Protein AF-A0A937T1T4-F1 (afdb_monomer)

Secondary structure (DSSP, 8-state):
--------SSSSSHHHHHHHHHHHHHHHSS-------PPP--HHHHHHH-SEEEEEEEEEE---EEETTEEEEEEEEEEEEEEE---SSSS-EEEEEE---TT----S-SPPPPPTT-EEEEEEEE-SSSS-EE--SGGGEEEGGGHHHHHHHHHHHHT--BPPPBTTEEEEEEEEEEE-TT---EETTEE---SEEEEEEEEEEE-SSS-EEEE--TTS--EEEEEE-TTS-EE--------SSPPPP-GGGEEEE-TT-EEEEEEEEEEEEE-S-EEEEEEEEEEE----GGGT-S-B--EEEEPPPEEEEEP-

Nearest PDB structures (foldseek):
  1jb3-assembly1_A  TM=6.966E-01  e=1.310E-03  Gallus gallus
  2x3a-assembly1_A-2  TM=5.464E-01  e=2.269E-03  Aeromonas salmonicida subsp. achromogenes
  2x3b-assembly1_B  TM=4.979E-01  e=5.461E-03  Aeromonas salmonicida subsp. achromogenes
  1uap-assembly1_A  TM=5.698E-01  e=1.002E-01  Homo sapiens

Sequence (316 aa):
MRQHRTERFAVNITTSLGCALLALLVVTMSSRTVQASWAYVPQEIRMAEADLIVAGTIEKLGEDVEKNGTVYETGIIKPNVFLRGKAKVNGDIRLAWPKRTPGGLRMSTDLPAPKVGESSIWVMQADEKLPVYWATYPTDRQPIDKLDEMKKKMETLKKTQWSEPKDGLYMGVFIEQRDMRKSQTMVNGKPVKALAQMSAYTMFWNSTDKSVQLVSYPYDDQFVIELTDPDGKPIEVQTTVTAPQKPPIKKHNFVEVAPGRVKMIGYGFQLGMATKPGDYTLTLRYKNERDGKNLGFENVWQGETNTPAIKVTVAE

Radius of gyration: 26.68 Å; Cα contacts (8 Å, |Δi|>4): 611; chains: 1; bounding box: 53×106×60 Å

Foldseek 3Di:
DDDDDDDPDDPPPVVVVVVVVVVVCCVVPPPPPPPPDDLDDDLLQLLQQFQWKFWFFQADKDDWDDDPNFIWTKTFTDGPDTLDHDQPDPDTAIATAGDDDVPDDRPFAPDDDDDGGDTWIARWHQDPPDSYTYDGYPSRTGHSVCVVVVNVSSVVSVVFFWFDDDVQKIKTKDKDWDACPPPQDDDPNHGDQFRTWIWIWMKIFGQDQAKAKEFQQQAVPQKDKWKAAQVRHTDDWDSHDDDPDRDDDAPVRIDIAGHRGMHIGDSITGRDGHNDFAKMKMKMKGADDDCCVVHPDDRHDGDMIMTPTDIDGRHD

pLDDT: mean 85.8, std 16.38, range [35.41, 98.06]

Solvent-accessible surface area (backbone atoms only — not comparable to full-atom values): 18502 Å² total; per-residue (Å²): 136,86,89,87,88,88,90,84,82,82,77,72,65,68,62,54,55,53,53,52,52,50,51,49,48,52,68,71,62,50,67,77,76,80,70,82,77,73,80,80,70,62,57,64,57,52,57,56,48,33,51,34,27,36,35,28,26,23,69,38,75,53,74,66,48,76,55,95,94,41,58,21,39,23,31,28,41,48,75,78,42,75,80,37,65,66,76,95,50,106,62,77,48,30,41,44,46,68,47,90,52,89,96,54,80,88,86,64,48,87,55,77,84,82,52,74,73,41,60,29,28,41,36,20,37,64,48,95,85,53,92,37,28,40,56,63,50,61,72,23,53,39,62,52,89,45,50,67,60,52,50,52,49,52,56,54,59,73,63,55,61,56,20,76,69,56,96,39,38,27,36,31,63,48,75,49,77,44,80,26,73,86,50,85,53,63,58,97,90,38,73,57,80,28,48,26,42,36,35,41,34,44,34,36,36,24,69,40,93,53,62,34,27,40,79,59,51,60,76,67,59,33,48,48,57,51,35,25,43,64,86,67,47,78,48,85,47,80,66,59,60,90,60,101,68,81,75,83,89,55,73,88,30,49,45,77,27,46,51,72,29,41,36,75,57,80,81,53,40,63,61,50,68,39,67,65,56,42,49,27,41,36,34,44,36,43,44,38,87,59,57,49,58,97,76,73,48,70,56,37,57,64,51,73,51,48,34,56,82,42,76,45,76,39,72,125

Mean predicted aligned error: 9.44 Å

Structure (mmCIF, N/CA/C/O backbone):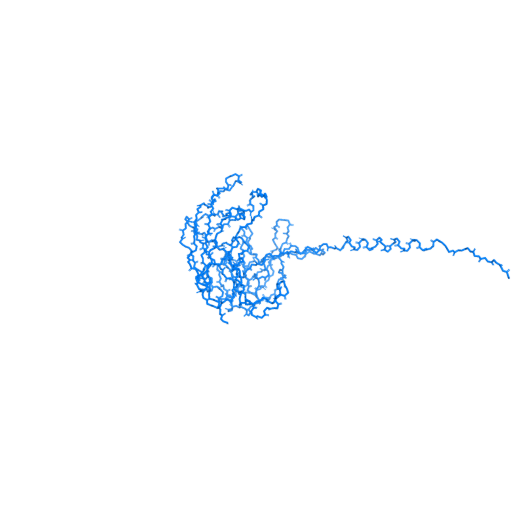
data_AF-A0A937T1T4-F1
#
_entry.id   AF-A0A937T1T4-F1
#
loop_
_atom_site.group_PDB
_atom_site.id
_atom_site.type_symbol
_atom_site.label_atom_id
_atom_site.label_alt_id
_atom_site.label_comp_id
_atom_site.label_asym_id
_atom_site.label_entity_id
_atom_site.label_seq_id
_atom_site.pdbx_PDB_ins_code
_atom_site.Cartn_x
_atom_site.Cartn_y
_atom_site.Cartn_z
_atom_site.occupancy
_atom_site.B_iso_or_equiv
_atom_site.auth_seq_id
_atom_site.auth_comp_id
_atom_site.auth_asym_id
_atom_site.auth_atom_id
_atom_site.pdbx_PDB_model_num
ATOM 1 N N . MET A 1 1 ? -1.227 87.429 -28.017 1.00 37.66 1 MET A N 1
ATOM 2 C CA . MET A 1 1 ? -2.499 87.395 -27.266 1.00 37.66 1 MET A CA 1
ATOM 3 C C . MET A 1 1 ? -3.470 86.540 -28.081 1.00 37.66 1 MET A C 1
ATOM 5 O O . MET A 1 1 ? -3.746 86.923 -29.203 1.00 37.66 1 MET A O 1
ATOM 9 N N . ARG A 1 2 ? -3.926 85.404 -27.521 1.00 44.31 2 ARG A N 1
ATOM 10 C CA . ARG A 1 2 ? -4.932 84.434 -28.035 1.00 44.31 2 ARG A CA 1
ATOM 11 C C . ARG A 1 2 ? -4.610 83.560 -29.272 1.00 44.31 2 ARG A C 1
ATOM 13 O O . ARG A 1 2 ? -4.022 84.022 -30.233 1.00 44.31 2 ARG A O 1
ATOM 20 N N . GLN A 1 3 ? -5.148 82.327 -29.180 1.00 37.28 3 GLN A N 1
ATOM 21 C CA . GLN A 1 3 ? -5.224 81.190 -30.131 1.00 37.28 3 GLN A CA 1
ATOM 22 C C . GLN A 1 3 ? -3.912 80.389 -30.310 1.00 37.28 3 GLN A C 1
ATOM 24 O O . GLN A 1 3 ? -2.859 80.980 -30.460 1.00 37.28 3 GLN A O 1
ATOM 29 N N . HIS A 1 4 ? -3.851 79.051 -30.222 1.00 35.41 4 HIS A N 1
ATOM 30 C CA . HIS A 1 4 ? -4.858 78.003 -30.425 1.00 35.41 4 HIS A CA 1
ATOM 31 C C . HIS A 1 4 ? -4.740 76.837 -29.420 1.00 35.41 4 HIS A C 1
ATOM 33 O O . HIS A 1 4 ? -3.655 76.409 -29.037 1.00 35.41 4 HIS A O 1
ATOM 39 N N . ARG A 1 5 ? -5.906 76.300 -29.046 1.00 49.75 5 ARG A N 1
ATOM 40 C CA . ARG A 1 5 ? -6.139 75.040 -28.333 1.00 49.75 5 ARG A CA 1
ATOM 41 C C . ARG A 1 5 ? -6.896 74.153 -29.324 1.00 49.75 5 ARG A C 1
ATOM 43 O O . ARG A 1 5 ? -8.003 74.548 -29.658 1.00 49.75 5 ARG A O 1
ATOM 50 N N . THR A 1 6 ? -6.333 73.028 -29.764 1.00 48.88 6 THR A N 1
ATOM 51 C CA . THR A 1 6 ? -7.049 71.823 -30.252 1.00 48.88 6 THR A CA 1
ATOM 52 C C . THR A 1 6 ? -6.021 70.827 -30.771 1.00 48.88 6 THR A C 1
ATOM 54 O O . THR A 1 6 ? -5.586 70.969 -31.898 1.00 48.88 6 THR A O 1
ATOM 57 N N . GLU A 1 7 ? -5.625 69.861 -29.938 1.00 41.19 7 GLU A N 1
ATOM 58 C CA . GLU A 1 7 ? -5.038 68.567 -30.342 1.00 41.19 7 GLU A CA 1
ATOM 59 C C . GLU A 1 7 ? -4.776 67.738 -29.071 1.00 41.19 7 GLU A C 1
ATOM 61 O O . GLU A 1 7 ? -3.658 67.497 -28.632 1.00 41.19 7 GLU A O 1
ATOM 66 N N . ARG A 1 8 ? -5.848 67.378 -28.364 1.00 44.69 8 ARG A N 1
ATOM 67 C CA . ARG A 1 8 ? -5.778 66.445 -27.232 1.00 44.69 8 ARG A CA 1
ATOM 68 C C . ARG A 1 8 ? -7.079 65.676 -27.157 1.00 44.69 8 ARG A C 1
ATOM 70 O O . ARG A 1 8 ? -7.878 66.015 -26.309 1.00 44.69 8 ARG A O 1
ATOM 77 N N . PHE A 1 9 ? -7.329 64.702 -28.029 1.00 43.69 9 PHE A N 1
ATOM 78 C CA . PHE A 1 9 ? -8.375 63.704 -27.732 1.00 43.69 9 PHE A CA 1
ATOM 79 C C . PHE A 1 9 ? -8.241 62.350 -28.447 1.00 43.69 9 PHE A C 1
ATOM 81 O O . PHE A 1 9 ? -8.961 61.431 -28.081 1.00 43.69 9 PHE A O 1
ATOM 88 N N . ALA A 1 10 ? -7.303 62.157 -29.382 1.00 42.66 10 ALA A N 1
ATOM 89 C CA . ALA A 1 10 ? -7.239 60.900 -30.144 1.00 42.66 10 ALA A CA 1
ATOM 90 C C . ALA A 1 10 ? -6.193 59.868 -29.666 1.00 42.66 10 ALA A C 1
ATOM 92 O O . ALA A 1 10 ? -6.243 58.725 -30.103 1.00 42.66 10 ALA A O 1
ATOM 93 N N . VAL A 1 11 ? -5.259 60.216 -28.770 1.00 41.38 11 VAL A N 1
ATOM 94 C CA . VAL A 1 11 ? -4.075 59.358 -28.510 1.00 41.38 11 VAL A CA 1
ATOM 95 C C . VAL A 1 11 ? -4.195 58.469 -27.258 1.00 41.38 11 VAL A C 1
ATOM 97 O O . VAL A 1 11 ? -3.421 57.535 -27.099 1.00 41.38 11 VAL A O 1
ATOM 100 N N . ASN A 1 12 ? -5.192 58.675 -26.390 1.00 40.22 12 ASN A N 1
ATOM 101 C CA . ASN A 1 12 ? -5.247 57.977 -25.090 1.00 40.22 12 ASN A CA 1
ATOM 102 C C . ASN A 1 12 ? -6.221 56.789 -24.997 1.00 40.22 12 ASN A C 1
ATOM 104 O O . ASN A 1 12 ? -6.284 56.156 -23.945 1.00 40.22 12 ASN A O 1
ATOM 108 N N . ILE A 1 13 ? -6.978 56.463 -26.051 1.00 43.03 13 ILE A N 1
ATOM 109 C CA . ILE A 1 13 ? -7.954 55.352 -26.005 1.00 43.03 13 ILE A CA 1
ATOM 110 C C . ILE A 1 13 ? -7.350 54.038 -26.533 1.00 43.03 13 ILE A C 1
ATOM 112 O O . ILE A 1 13 ? -7.717 52.957 -26.080 1.00 43.03 13 ILE A O 1
ATOM 116 N N . THR A 1 14 ? -6.360 54.098 -27.426 1.00 44.41 14 THR A N 1
ATOM 117 C CA . THR A 1 14 ? -5.721 52.905 -28.008 1.00 44.41 14 THR A CA 1
ATOM 118 C C . THR A 1 14 ? -4.737 52.210 -27.065 1.00 44.41 14 THR A C 1
ATOM 120 O O . THR A 1 14 ? -4.574 50.994 -27.147 1.00 44.41 14 THR A O 1
ATOM 123 N N . THR A 1 15 ? -4.128 52.925 -26.117 1.00 48.47 15 THR A N 1
ATOM 124 C CA . THR A 1 15 ? -3.152 52.352 -25.172 1.00 48.47 15 THR A CA 1
ATOM 125 C C . THR A 1 15 ? -3.799 51.604 -24.002 1.00 48.47 15 THR A C 1
ATOM 127 O O . THR A 1 15 ? -3.217 50.637 -23.514 1.00 48.47 15 THR A O 1
ATOM 130 N N . SER A 1 16 ? -5.004 51.986 -23.556 1.00 50.16 16 SER A N 1
ATOM 131 C CA . SER A 1 16 ? -5.652 51.313 -22.414 1.00 50.16 16 SER A CA 1
ATOM 132 C C . SER A 1 16 ? -6.362 50.013 -22.812 1.00 50.16 16 SER A C 1
ATOM 134 O O . SER A 1 16 ? -6.305 49.039 -22.060 1.00 50.16 16 SER A O 1
ATOM 136 N N . LEU A 1 17 ? -6.944 49.951 -24.019 1.00 49.69 17 LEU A N 1
ATOM 137 C CA . LEU A 1 17 ? -7.565 48.727 -24.539 1.00 49.69 17 LEU A CA 1
ATOM 138 C C . LEU A 1 17 ? -6.526 47.628 -24.809 1.00 49.69 17 LEU A C 1
ATOM 140 O O . LEU A 1 17 ? -6.778 46.464 -24.508 1.00 49.69 17 LEU A O 1
ATOM 144 N N . GLY A 1 18 ? -5.346 47.997 -25.323 1.00 51.59 18 GLY A N 1
ATOM 145 C CA . GLY A 1 18 ? -4.253 47.055 -25.578 1.00 51.59 18 GLY A CA 1
ATOM 146 C C . GLY A 1 18 ? -3.738 46.386 -24.301 1.00 51.59 18 GLY A C 1
ATOM 147 O O . GLY A 1 18 ? -3.586 45.166 -24.265 1.00 51.59 18 GLY A O 1
ATOM 148 N N . CYS A 1 19 ? -3.552 47.156 -23.223 1.00 54.81 19 CYS A N 1
ATOM 149 C CA . CYS A 1 19 ? -3.123 46.617 -21.929 1.00 54.81 19 CYS A CA 1
ATOM 150 C C . CYS A 1 19 ? -4.194 45.738 -21.264 1.00 54.81 19 CYS A C 1
ATOM 152 O O . CYS A 1 19 ? -3.855 44.715 -20.670 1.00 54.81 19 CYS A O 1
ATOM 154 N N . ALA A 1 20 ? -5.479 46.089 -21.388 1.00 58.56 20 ALA A N 1
ATOM 155 C CA . ALA A 1 20 ? -6.574 45.279 -20.853 1.00 58.56 20 ALA A CA 1
ATOM 156 C C . ALA A 1 20 ? -6.714 43.935 -21.589 1.00 58.56 20 ALA A C 1
ATOM 158 O O . ALA A 1 20 ? -6.922 42.905 -20.948 1.00 58.56 20 ALA A O 1
ATOM 159 N N . LEU A 1 21 ? -6.535 43.920 -22.916 1.00 59.44 21 LEU A N 1
ATOM 160 C CA . LEU A 1 21 ? -6.577 42.690 -23.709 1.00 59.44 21 LEU A CA 1
ATOM 161 C C . LEU A 1 21 ? -5.374 41.778 -23.417 1.00 59.44 21 LEU A C 1
ATOM 163 O O . LEU A 1 21 ? -5.541 40.564 -23.310 1.00 59.44 21 LEU A O 1
ATOM 167 N N . LEU A 1 22 ? -4.178 42.354 -23.230 1.00 59.22 22 LEU A N 1
ATOM 168 C CA . LEU A 1 22 ? -2.981 41.600 -22.842 1.00 59.22 22 LEU A CA 1
ATOM 169 C C . LEU A 1 22 ? -3.122 40.998 -21.438 1.00 59.22 22 LEU A C 1
ATOM 171 O O . LEU A 1 22 ? -2.777 39.838 -21.237 1.00 59.22 22 LEU A O 1
ATOM 175 N N . ALA A 1 23 ? -3.667 41.748 -20.476 1.00 59.88 23 ALA A N 1
ATOM 176 C CA . ALA A 1 23 ? -3.918 41.245 -19.127 1.00 59.88 23 ALA A CA 1
ATOM 177 C C . ALA A 1 23 ? -4.970 40.122 -19.121 1.00 59.88 23 ALA A C 1
ATOM 179 O O . ALA A 1 23 ? -4.789 39.116 -18.438 1.00 59.88 23 ALA A O 1
ATOM 180 N N . LEU A 1 24 ? -6.029 40.242 -19.930 1.00 57.72 24 LEU A N 1
ATOM 181 C CA . LEU A 1 24 ? -7.043 39.197 -20.083 1.00 57.72 24 LEU A CA 1
ATOM 182 C C . LEU A 1 24 ? -6.463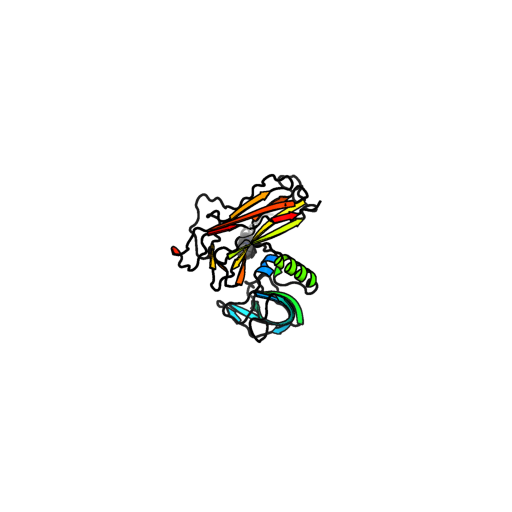 37.932 -20.743 1.00 57.72 24 LEU A C 1
ATOM 184 O O . LEU A 1 24 ? -6.782 36.820 -20.328 1.00 57.72 24 LEU A O 1
ATOM 188 N N . LEU A 1 25 ? -5.564 38.082 -21.722 1.00 56.62 25 LEU A N 1
ATOM 189 C CA . LEU A 1 25 ? -4.826 36.967 -22.325 1.00 56.62 25 LEU A CA 1
ATOM 190 C C . LEU A 1 25 ? -3.861 36.311 -21.331 1.00 56.62 25 LEU A C 1
ATOM 192 O O . LEU A 1 25 ? -3.815 35.093 -21.265 1.00 56.62 25 LEU A O 1
ATOM 196 N N . VAL A 1 26 ? -3.161 37.075 -20.488 1.00 58.44 26 VAL A N 1
ATOM 197 C CA . VAL A 1 26 ? -2.274 36.523 -19.445 1.00 58.44 26 VAL A CA 1
ATOM 198 C C . VAL A 1 26 ? -3.061 35.803 -18.339 1.00 58.44 26 VAL A C 1
ATOM 200 O O . VAL A 1 26 ? -2.584 34.802 -17.816 1.00 58.44 26 VAL A O 1
ATOM 203 N N . VAL A 1 27 ? -4.279 36.251 -18.013 1.00 57.94 27 VAL A N 1
ATOM 204 C CA . VAL A 1 27 ? -5.164 35.604 -17.019 1.00 57.94 27 VAL A CA 1
ATOM 205 C C . VAL A 1 27 ? -5.931 34.403 -17.596 1.00 57.94 27 VAL A C 1
ATOM 207 O O . VAL A 1 27 ? -6.363 33.531 -16.846 1.00 57.94 27 VAL A O 1
ATOM 210 N N . THR A 1 28 ? -6.098 34.318 -18.918 1.00 52.94 28 THR A N 1
ATOM 211 C CA . THR A 1 28 ? -6.703 33.146 -19.586 1.00 52.94 28 THR A CA 1
ATOM 212 C C . THR A 1 28 ? -5.660 32.128 -20.054 1.00 52.94 28 THR A C 1
ATOM 214 O O . THR A 1 28 ? -5.975 30.943 -20.154 1.00 52.94 28 THR A O 1
ATOM 217 N N . MET A 1 29 ? -4.415 32.564 -20.283 1.00 48.59 29 MET A N 1
ATOM 218 C CA . MET A 1 29 ? -3.247 31.725 -20.583 1.00 48.59 29 MET A CA 1
ATOM 219 C C . MET A 1 29 ? -2.373 31.418 -19.371 1.00 48.59 29 MET A C 1
ATOM 221 O O . MET A 1 29 ? -1.387 30.692 -19.517 1.00 48.59 29 MET A O 1
ATOM 225 N N . SER A 1 30 ? -2.713 31.906 -18.175 1.00 45.12 30 SER A N 1
ATOM 226 C CA . SER A 1 30 ? -2.193 31.323 -16.945 1.00 45.12 30 SER A CA 1
ATOM 227 C C . SER A 1 30 ? -2.695 29.887 -16.911 1.00 45.12 30 SER A C 1
ATOM 229 O O . SER A 1 30 ? -3.833 29.590 -16.549 1.00 45.12 30 SER A O 1
ATOM 231 N N . SER A 1 31 ? -1.833 28.999 -17.408 1.00 44.44 31 SER A N 1
ATOM 232 C CA . SER A 1 31 ? -1.993 27.559 -17.399 1.00 44.44 31 SER A CA 1
ATOM 233 C C . SER A 1 31 ? -2.640 27.190 -16.080 1.00 44.44 31 SER A C 1
ATOM 235 O O . SER A 1 31 ? -2.042 27.441 -15.029 1.00 44.44 31 SER A O 1
ATOM 237 N N . ARG A 1 32 ? -3.864 26.644 -16.124 1.00 40.03 32 ARG A N 1
ATOM 238 C CA . ARG A 1 32 ? -4.420 25.954 -14.963 1.00 40.03 32 ARG A CA 1
ATOM 239 C C . ARG A 1 32 ? -3.312 25.018 -14.529 1.00 40.03 32 ARG A C 1
ATOM 241 O O . ARG A 1 32 ? -2.935 24.139 -15.303 1.00 40.03 32 ARG A O 1
ATOM 248 N N . THR A 1 33 ? -2.706 25.284 -13.379 1.00 39.06 33 THR A N 1
ATOM 249 C CA . THR A 1 33 ? -1.717 24.388 -12.812 1.00 39.06 33 THR A CA 1
ATOM 250 C C . THR A 1 33 ? -2.461 23.078 -12.648 1.00 39.06 33 THR A C 1
ATOM 252 O O . THR A 1 33 ? -3.343 22.950 -11.802 1.00 39.06 33 THR A O 1
ATOM 255 N N . VAL A 1 34 ? -2.199 22.130 -13.547 1.00 42.47 34 VAL A N 1
ATOM 256 C CA . VAL A 1 34 ? -2.678 20.763 -13.408 1.00 42.47 34 VAL A CA 1
ATOM 257 C C . VAL A 1 34 ? -1.857 20.210 -12.254 1.00 42.47 34 VAL A C 1
ATOM 259 O O . VAL A 1 34 ? -0.804 19.613 -12.445 1.00 42.47 34 VAL A O 1
ATOM 262 N N . GLN A 1 35 ? -2.273 20.536 -11.032 1.00 40.91 35 GLN A N 1
ATOM 263 C CA . GLN A 1 35 ? -1.757 19.899 -9.841 1.00 40.91 35 GLN A CA 1
ATOM 264 C C . GLN A 1 35 ? -2.290 18.476 -9.890 1.00 40.91 35 GLN A C 1
ATOM 266 O O . GLN A 1 35 ? -3.472 18.229 -9.655 1.00 40.91 35 GLN A O 1
ATOM 271 N N . ALA A 1 36 ? -1.416 17.541 -10.245 1.00 48.34 36 ALA A N 1
ATOM 272 C CA . ALA A 1 36 ? -1.642 16.148 -9.928 1.00 48.34 36 ALA A CA 1
ATOM 273 C C . ALA A 1 36 ? -1.677 16.055 -8.395 1.00 48.34 36 ALA A C 1
ATOM 275 O O . ALA A 1 36 ? -0.647 16.119 -7.730 1.00 48.34 36 ALA A O 1
ATOM 276 N N . SER A 1 37 ? -2.875 16.002 -7.811 1.00 48.31 37 SER A N 1
ATOM 277 C CA . SER A 1 37 ? -3.024 15.730 -6.387 1.00 48.31 37 SER A CA 1
ATOM 278 C C . SER A 1 37 ? -2.920 14.223 -6.199 1.00 48.31 37 SER A C 1
ATOM 280 O O . SER A 1 37 ? -3.879 13.490 -6.451 1.00 48.31 37 SER A O 1
ATOM 282 N N . TRP A 1 38 ? -1.753 13.741 -5.788 1.00 58.72 38 TRP A N 1
ATOM 283 C CA . TRP A 1 38 ? -1.648 12.366 -5.321 1.00 58.72 38 TRP A CA 1
ATOM 284 C C . TRP A 1 38 ? -2.342 12.259 -3.969 1.00 58.72 38 TRP A C 1
ATOM 286 O O . TRP A 1 38 ? -2.057 13.032 -3.053 1.00 58.72 38 TRP A O 1
ATOM 296 N N . ALA A 1 39 ? -3.229 11.277 -3.827 1.00 72.88 39 ALA A N 1
ATOM 297 C CA . ALA A 1 39 ? -3.540 10.782 -2.498 1.00 72.88 39 ALA A CA 1
ATOM 298 C C . ALA A 1 39 ? -2.234 10.218 -1.921 1.00 72.88 39 ALA A C 1
ATOM 300 O O . ALA A 1 39 ? -1.580 9.389 -2.561 1.00 72.88 39 ALA A O 1
ATOM 301 N N . TYR A 1 40 ? -1.819 10.719 -0.760 1.00 82.94 40 TYR A N 1
ATOM 302 C CA . TYR A 1 40 ? -0.661 10.187 -0.054 1.00 82.94 40 TYR A CA 1
ATOM 303 C C . TYR A 1 40 ? -0.889 8.700 0.249 1.00 82.94 40 TYR A C 1
ATOM 305 O O . TYR A 1 40 ? -1.954 8.319 0.729 1.00 82.94 40 TYR A O 1
ATOM 313 N N . VAL A 1 41 ? 0.111 7.869 -0.047 1.00 86.94 41 VAL A N 1
ATOM 314 C CA . VAL A 1 41 ? 0.112 6.439 0.275 1.00 86.94 41 VAL A CA 1
ATOM 315 C C . VAL A 1 41 ? 1.410 6.142 1.024 1.00 86.94 41 VAL A C 1
ATOM 317 O O . VAL A 1 41 ? 2.483 6.411 0.469 1.00 86.94 41 VAL A O 1
ATOM 320 N N . PRO A 1 42 ? 1.346 5.584 2.248 1.00 91.25 42 PRO A N 1
ATOM 321 C CA . PRO A 1 42 ? 2.539 5.209 2.990 1.00 91.25 42 PRO A CA 1
ATOM 322 C C . PRO A 1 42 ? 3.424 4.265 2.187 1.00 91.25 42 PRO A C 1
ATOM 324 O O . PRO A 1 42 ? 2.951 3.390 1.453 1.00 91.25 42 PRO A O 1
ATOM 327 N N . GLN A 1 43 ? 4.732 4.420 2.347 1.00 93.50 43 GLN A N 1
ATOM 328 C CA . GLN A 1 43 ? 5.703 3.625 1.610 1.00 93.50 43 GLN A CA 1
ATOM 329 C C . GLN A 1 43 ? 5.565 2.127 1.906 1.00 93.50 43 GLN A C 1
ATOM 331 O O . GLN A 1 43 ? 5.732 1.308 1.012 1.00 93.50 43 GLN A O 1
ATOM 336 N N . GLU A 1 44 ? 5.203 1.760 3.129 1.00 94.44 44 GLU A N 1
ATOM 337 C CA . GLU A 1 44 ? 4.968 0.388 3.561 1.00 94.44 44 GLU A CA 1
ATOM 338 C C . GLU A 1 44 ? 3.848 -0.269 2.747 1.00 94.44 44 GLU A C 1
ATOM 340 O O . GLU A 1 44 ? 3.991 -1.408 2.310 1.00 94.44 44 GLU A O 1
ATOM 345 N N . ILE A 1 45 ? 2.780 0.470 2.439 1.00 94.31 45 ILE A N 1
ATOM 346 C CA . ILE A 1 45 ? 1.723 -0.014 1.546 1.00 94.31 45 ILE A CA 1
ATOM 347 C C . ILE A 1 45 ? 2.262 -0.218 0.130 1.00 94.31 45 ILE A C 1
ATOM 349 O O . ILE A 1 45 ? 2.031 -1.263 -0.477 1.00 94.31 45 ILE A O 1
ATOM 353 N N . ARG A 1 46 ? 3.036 0.740 -0.395 1.00 94.62 46 ARG A N 1
ATOM 354 C CA . ARG A 1 46 ? 3.671 0.607 -1.720 1.00 94.62 46 ARG A CA 1
ATOM 355 C C . ARG A 1 46 ? 4.567 -0.630 -1.786 1.00 94.62 46 ARG A C 1
ATOM 357 O O . ARG A 1 46 ? 4.505 -1.394 -2.744 1.00 94.62 46 ARG A O 1
ATOM 364 N N . MET A 1 47 ? 5.345 -0.870 -0.734 1.00 96.44 47 MET A N 1
ATOM 365 C CA . MET A 1 47 ? 6.204 -2.045 -0.586 1.00 96.44 47 MET A CA 1
ATOM 366 C C . MET A 1 47 ? 5.401 -3.345 -0.441 1.00 96.44 47 MET A C 1
ATOM 368 O O . MET A 1 47 ? 5.827 -4.389 -0.944 1.00 96.44 47 MET A O 1
ATOM 372 N N . ALA A 1 48 ? 4.239 -3.302 0.217 1.00 95.62 48 ALA A N 1
ATOM 373 C CA . ALA A 1 48 ? 3.325 -4.432 0.337 1.00 95.62 48 ALA A CA 1
ATOM 374 C C . ALA A 1 48 ? 2.725 -4.828 -1.025 1.00 95.62 48 ALA A C 1
ATOM 376 O O . ALA A 1 48 ? 2.649 -6.021 -1.325 1.00 95.62 48 ALA A O 1
ATOM 377 N N . GLU A 1 49 ? 2.376 -3.850 -1.865 1.00 95.31 49 GLU A N 1
ATOM 378 C CA . GLU A 1 49 ? 1.821 -4.065 -3.209 1.00 95.31 49 GLU A CA 1
ATOM 379 C C . GLU A 1 49 ? 2.864 -4.341 -4.303 1.00 95.31 49 GLU A C 1
ATOM 381 O O . GLU A 1 49 ? 2.492 -4.742 -5.409 1.00 95.31 49 GLU A O 1
ATOM 386 N N . ALA A 1 50 ? 4.150 -4.088 -4.048 1.00 95.69 50 ALA A N 1
ATOM 387 C CA . ALA A 1 50 ? 5.202 -4.181 -5.057 1.00 95.69 50 ALA A CA 1
ATOM 388 C C . ALA A 1 50 ? 5.426 -5.617 -5.562 1.00 95.69 50 ALA A C 1
ATOM 390 O O . ALA A 1 50 ? 5.400 -6.590 -4.804 1.00 95.69 50 ALA A O 1
ATOM 391 N N . ASP A 1 51 ? 5.678 -5.758 -6.866 1.00 94.19 51 ASP A N 1
ATOM 392 C CA . ASP A 1 51 ? 6.169 -7.004 -7.473 1.00 94.19 51 ASP A CA 1
ATOM 393 C C . ASP A 1 51 ? 7.643 -7.230 -7.161 1.00 94.19 51 ASP A C 1
ATOM 395 O O . ASP A 1 51 ? 8.065 -8.357 -6.904 1.00 94.19 51 ASP A O 1
ATOM 399 N N . LEU A 1 52 ? 8.415 -6.147 -7.194 1.00 95.12 52 LEU A N 1
ATOM 400 C CA . LEU A 1 52 ? 9.859 -6.180 -7.087 1.00 95.12 52 LEU A CA 1
ATOM 401 C C . LEU A 1 52 ? 10.325 -4.981 -6.269 1.00 95.12 52 LEU A C 1
ATOM 403 O O . LEU A 1 52 ? 9.935 -3.847 -6.543 1.00 95.12 52 LEU A O 1
ATOM 407 N N . ILE A 1 53 ? 11.174 -5.236 -5.276 1.00 97.12 53 ILE A N 1
ATOM 408 C CA . ILE A 1 53 ? 11.895 -4.180 -4.567 1.00 97.12 53 ILE A CA 1
ATOM 409 C C . ILE A 1 53 ? 13.380 -4.482 -4.654 1.00 97.12 53 ILE A C 1
ATOM 411 O O . ILE A 1 53 ? 13.836 -5.524 -4.173 1.00 97.12 53 ILE A O 1
ATOM 415 N N . VAL A 1 54 ? 14.133 -3.568 -5.256 1.00 96.62 54 VAL A N 1
ATOM 416 C CA . VAL A 1 54 ? 15.553 -3.763 -5.549 1.00 96.62 54 VAL A CA 1
ATOM 417 C C . VAL A 1 54 ? 16.350 -2.508 -5.232 1.00 96.62 54 VAL A C 1
ATOM 419 O O . VAL A 1 54 ? 15.940 -1.401 -5.562 1.00 96.62 54 VAL A O 1
ATOM 422 N N . ALA A 1 55 ? 17.508 -2.680 -4.609 1.00 97.44 55 ALA A N 1
ATOM 423 C CA . ALA A 1 55 ? 18.538 -1.657 -4.544 1.00 97.44 55 ALA A CA 1
ATOM 424 C C . ALA A 1 55 ? 19.542 -1.929 -5.664 1.00 97.44 55 ALA A C 1
ATOM 426 O O . ALA A 1 55 ? 20.107 -3.023 -5.741 1.00 97.44 55 ALA A O 1
ATOM 427 N N . GLY A 1 56 ? 19.747 -0.964 -6.551 1.00 96.75 56 GLY A N 1
ATOM 428 C CA . GLY A 1 56 ? 20.557 -1.175 -7.743 1.00 96.75 56 GLY A CA 1
ATOM 429 C C . GLY A 1 56 ? 20.884 0.112 -8.476 1.00 96.75 56 GLY A C 1
ATOM 430 O O . GLY A 1 56 ? 20.451 1.199 -8.087 1.00 96.75 56 GLY A O 1
ATOM 431 N N . THR A 1 57 ? 21.655 -0.038 -9.544 1.00 97.81 57 THR A N 1
ATOM 432 C CA . THR A 1 57 ? 22.171 1.069 -10.347 1.00 97.81 57 THR A CA 1
ATOM 433 C C . THR A 1 57 ? 21.576 1.012 -11.747 1.00 97.81 57 THR A C 1
ATOM 435 O O . THR A 1 57 ? 21.507 -0.069 -12.328 1.00 97.81 57 THR A O 1
ATOM 438 N N . ILE A 1 58 ? 21.170 2.150 -12.313 1.00 97.50 58 ILE A N 1
ATOM 439 C CA . ILE A 1 58 ? 20.812 2.216 -13.738 1.00 97.50 58 ILE A CA 1
ATOM 440 C C . ILE A 1 58 ? 22.094 2.041 -14.554 1.00 97.50 58 ILE A C 1
ATOM 442 O O . ILE A 1 58 ? 22.912 2.951 -14.631 1.00 97.50 58 ILE A O 1
ATOM 446 N N . GLU A 1 59 ? 22.302 0.864 -15.134 1.00 96.69 59 GLU A N 1
ATOM 447 C CA . GLU A 1 59 ? 23.534 0.525 -15.854 1.00 96.69 59 GLU A CA 1
ATOM 448 C C . GLU A 1 59 ? 23.571 1.159 -17.244 1.00 96.69 59 GLU A C 1
ATOM 450 O O . GLU A 1 59 ? 24.602 1.669 -17.675 1.00 96.69 59 GLU A O 1
ATOM 455 N N . LYS A 1 60 ? 22.435 1.142 -17.942 1.00 96.25 60 LYS A N 1
ATOM 456 C CA . LYS A 1 60 ? 22.273 1.705 -19.284 1.00 96.25 60 LYS A CA 1
ATOM 457 C C . LYS A 1 60 ? 20.802 1.978 -19.576 1.00 96.25 60 LYS A C 1
ATOM 459 O O . LYS A 1 60 ? 19.917 1.476 -18.880 1.00 96.25 60 LYS A O 1
ATOM 464 N N . LEU A 1 61 ? 20.554 2.759 -20.620 1.00 95.12 61 LEU A N 1
ATOM 465 C CA . LEU A 1 61 ? 19.220 2.875 -21.200 1.00 95.12 61 LEU A CA 1
ATOM 466 C C . LEU A 1 61 ? 18.895 1.608 -22.001 1.00 95.12 61 LEU A C 1
ATOM 468 O O . LEU A 1 61 ? 19.787 0.990 -22.587 1.00 95.12 61 LEU A O 1
ATOM 472 N N . GLY A 1 62 ? 17.631 1.208 -21.971 1.00 91.81 62 GLY A N 1
ATOM 473 C CA . GLY A 1 62 ? 17.089 0.128 -22.783 1.00 91.81 62 GLY A CA 1
ATOM 474 C C . GLY A 1 62 ? 16.338 0.662 -24.000 1.00 91.81 62 GLY A C 1
ATOM 475 O O . GLY A 1 62 ? 16.375 1.851 -24.311 1.00 91.81 62 GLY A O 1
ATOM 476 N N . GLU A 1 63 ? 15.647 -0.243 -24.685 1.00 92.44 63 GLU A N 1
ATOM 477 C CA . GLU A 1 63 ? 14.711 0.121 -25.747 1.00 92.44 63 GLU A CA 1
ATOM 478 C C . GLU A 1 63 ? 13.468 0.785 -25.152 1.00 92.44 63 GLU A C 1
ATOM 480 O O . GLU A 1 63 ? 12.961 0.362 -24.107 1.00 92.44 63 GLU A O 1
ATOM 485 N N . ASP A 1 64 ? 12.979 1.822 -25.824 1.00 93.69 64 ASP A N 1
ATOM 486 C CA . ASP A 1 64 ? 11.733 2.478 -25.449 1.00 93.69 64 ASP A CA 1
ATOM 487 C C . ASP A 1 64 ? 10.549 1.510 -25.564 1.00 93.69 64 ASP A C 1
ATOM 489 O O . ASP A 1 64 ? 10.539 0.592 -26.386 1.00 93.69 64 ASP A O 1
ATOM 493 N N . VAL A 1 65 ? 9.511 1.758 -24.770 1.00 92.88 65 VAL A N 1
ATOM 494 C CA . VAL A 1 65 ? 8.241 1.029 -24.858 1.00 92.88 65 VAL A CA 1
ATOM 495 C C . VAL A 1 65 ? 7.087 1.992 -25.082 1.00 92.88 65 VAL A C 1
ATOM 497 O O . VAL A 1 65 ? 7.097 3.115 -24.584 1.00 92.88 65 VAL A O 1
ATOM 500 N N . GLU A 1 66 ? 6.065 1.553 -25.810 1.00 91.88 66 GLU A N 1
ATOM 501 C CA . GLU A 1 66 ? 4.850 2.336 -26.023 1.00 91.88 66 GLU A CA 1
ATOM 502 C C . GLU A 1 66 ? 3.689 1.753 -25.218 1.00 91.88 66 GLU A C 1
ATOM 504 O O . GLU A 1 66 ? 3.437 0.547 -25.231 1.00 91.88 66 GLU A O 1
ATOM 509 N N . LYS A 1 67 ? 2.955 2.621 -24.519 1.00 87.75 67 LYS A N 1
ATOM 510 C CA . LYS A 1 67 ? 1.719 2.260 -23.826 1.00 87.75 67 LYS A CA 1
ATOM 511 C C . LYS A 1 67 ? 0.701 3.371 -24.009 1.00 87.75 67 LYS A C 1
ATOM 513 O O . LYS A 1 67 ? 0.981 4.527 -23.709 1.00 87.75 67 LYS A O 1
ATOM 518 N N . ASN A 1 68 ? -0.491 3.015 -24.487 1.00 86.88 68 ASN A N 1
ATOM 519 C CA . ASN A 1 68 ? -1.602 3.949 -24.697 1.00 86.88 68 ASN A CA 1
ATOM 520 C C . ASN A 1 68 ? -1.211 5.181 -25.547 1.00 86.88 68 ASN A C 1
ATOM 522 O O . ASN A 1 68 ? -1.568 6.306 -25.203 1.00 86.88 68 ASN A O 1
ATOM 526 N N . GLY A 1 69 ? -0.434 4.981 -26.620 1.00 85.88 69 GLY A N 1
ATOM 527 C CA . GLY A 1 69 ? 0.014 6.064 -27.507 1.00 85.88 69 GLY A CA 1
ATOM 528 C C . GLY A 1 69 ? 1.089 6.982 -26.912 1.00 85.88 69 GLY A C 1
ATOM 529 O O . GLY A 1 69 ? 1.374 8.035 -27.475 1.00 85.88 69 GLY A O 1
ATOM 530 N N . THR A 1 70 ? 1.666 6.621 -25.762 1.00 84.75 70 THR A N 1
ATOM 531 C CA . THR A 1 70 ? 2.752 7.361 -25.108 1.00 84.75 70 THR A CA 1
ATOM 532 C C . THR A 1 70 ? 4.023 6.521 -25.106 1.00 84.75 70 THR A C 1
ATOM 534 O O . THR A 1 70 ? 3.988 5.344 -24.746 1.00 84.75 70 THR A O 1
ATOM 537 N N . VAL A 1 71 ? 5.147 7.134 -25.485 1.00 89.25 71 VAL A N 1
ATOM 538 C CA . VAL A 1 71 ? 6.470 6.495 -25.488 1.00 89.25 71 VAL A CA 1
ATOM 539 C C . VAL A 1 71 ? 7.162 6.707 -24.141 1.00 89.25 71 VAL A C 1
ATOM 541 O O . VAL A 1 71 ? 7.221 7.823 -23.616 1.00 89.25 71 VAL A O 1
ATOM 544 N N . TYR A 1 72 ? 7.722 5.633 -23.600 1.00 90.56 72 TYR A N 1
ATOM 545 C CA . TYR A 1 72 ? 8.441 5.596 -22.336 1.00 90.56 72 TYR A CA 1
ATOM 546 C C . TYR A 1 72 ? 9.887 5.179 -22.584 1.00 90.56 72 TYR A C 1
ATOM 548 O O . TYR A 1 72 ? 10.139 4.170 -23.238 1.00 90.56 72 TYR A O 1
ATOM 556 N N . GLU A 1 73 ? 10.821 5.950 -22.034 1.00 92.00 73 GLU A N 1
ATOM 557 C CA . GLU A 1 73 ? 12.222 5.544 -21.950 1.00 92.00 73 GLU A CA 1
ATOM 558 C C . GLU A 1 73 ? 12.355 4.436 -20.910 1.00 92.00 73 GLU A C 1
ATOM 560 O O . GLU A 1 73 ? 11.633 4.415 -19.905 1.00 92.00 73 GLU A O 1
ATOM 565 N N . THR A 1 74 ? 13.297 3.524 -21.137 1.00 93.69 74 THR A N 1
ATOM 566 C CA . THR A 1 74 ? 13.595 2.467 -20.173 1.00 93.69 74 THR A CA 1
ATOM 567 C C . THR A 1 74 ? 15.040 2.518 -19.702 1.00 93.69 74 THR A C 1
ATOM 569 O O . THR A 1 74 ? 15.955 2.896 -20.432 1.00 93.69 74 THR A O 1
ATOM 572 N N . GLY A 1 75 ? 15.251 2.127 -18.450 1.00 94.94 75 GLY A N 1
ATOM 573 C CA . GLY A 1 75 ? 16.560 1.946 -17.840 1.00 94.94 75 GLY A CA 1
ATOM 574 C C . GLY A 1 75 ? 16.714 0.526 -17.340 1.00 94.94 75 GLY A C 1
ATOM 575 O O . GLY A 1 75 ? 15.814 -0.014 -16.699 1.00 94.94 75 GLY A O 1
ATOM 576 N N . ILE A 1 76 ? 17.868 -0.070 -17.608 1.00 95.62 76 ILE A N 1
ATOM 577 C CA . ILE A 1 76 ? 18.215 -1.394 -17.108 1.00 95.62 76 ILE A CA 1
ATOM 578 C C . ILE A 1 76 ? 18.875 -1.232 -15.742 1.00 95.62 76 ILE A C 1
ATOM 580 O O . ILE A 1 76 ? 19.929 -0.608 -15.616 1.00 95.62 76 ILE A O 1
ATOM 584 N N . ILE A 1 77 ? 18.236 -1.783 -14.713 1.00 96.12 77 ILE A N 1
ATOM 585 C CA . ILE A 1 77 ? 18.759 -1.816 -13.352 1.00 96.12 77 ILE A CA 1
ATOM 586 C C . ILE A 1 77 ? 19.677 -3.028 -13.216 1.00 96.12 77 ILE A C 1
ATOM 588 O O . ILE A 1 77 ? 19.236 -4.170 -13.346 1.00 96.12 77 ILE A O 1
ATOM 592 N N . LYS A 1 78 ? 20.934 -2.774 -12.853 1.00 95.44 78 LYS A N 1
ATOM 593 C CA . LYS A 1 78 ? 21.839 -3.783 -12.308 1.00 95.44 78 LYS A CA 1
ATOM 594 C C . LYS A 1 78 ? 21.564 -3.930 -10.808 1.00 95.44 78 LYS A C 1
ATOM 596 O O . LYS A 1 78 ? 21.832 -2.991 -10.050 1.00 95.4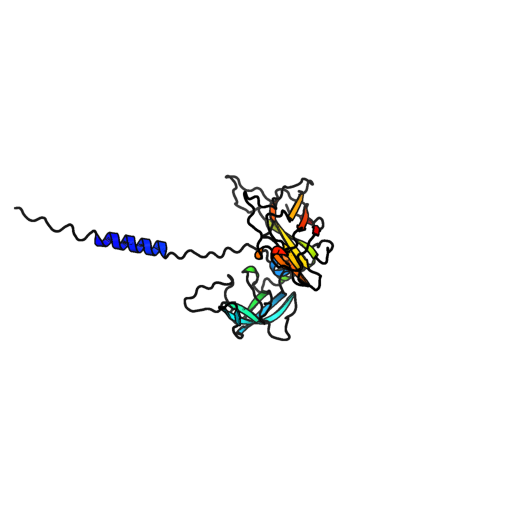4 78 LYS A O 1
ATOM 601 N N . PRO A 1 79 ? 20.983 -5.056 -10.363 1.00 94.56 79 PRO A N 1
ATOM 602 C CA . PRO A 1 79 ? 20.616 -5.241 -8.968 1.00 94.56 79 PRO A CA 1
ATOM 603 C C . PRO A 1 79 ? 21.857 -5.493 -8.108 1.00 94.56 79 PRO A C 1
ATOM 605 O O . PRO A 1 79 ? 22.681 -6.342 -8.436 1.00 94.56 79 PRO A O 1
ATOM 608 N N . ASN A 1 80 ? 21.943 -4.811 -6.967 1.00 93.62 80 ASN A N 1
ATOM 609 C CA . ASN A 1 80 ? 22.925 -5.108 -5.921 1.00 93.62 80 ASN A CA 1
ATOM 610 C C . ASN A 1 80 ? 22.281 -5.929 -4.796 1.00 93.62 80 ASN A C 1
ATOM 612 O O . ASN A 1 80 ? 22.888 -6.855 -4.267 1.00 93.62 80 ASN A O 1
ATOM 616 N N . VAL A 1 81 ? 21.039 -5.594 -4.427 1.00 95.56 81 VAL A N 1
ATOM 617 C CA . VAL A 1 81 ? 20.281 -6.262 -3.359 1.00 95.56 81 VAL A CA 1
ATOM 618 C C . VAL A 1 81 ? 18.815 -6.378 -3.760 1.00 95.56 81 VAL A C 1
ATOM 620 O O . VAL A 1 81 ? 18.200 -5.391 -4.159 1.00 95.56 81 VAL A O 1
ATOM 623 N N . PHE A 1 82 ? 18.230 -7.560 -3.581 1.00 95.19 82 PHE A N 1
ATOM 624 C CA . PHE A 1 82 ? 16.784 -7.762 -3.663 1.00 95.19 82 PHE A CA 1
ATOM 625 C C . PHE A 1 82 ? 16.181 -7.710 -2.258 1.00 95.19 82 PHE A C 1
ATOM 627 O O . PHE A 1 82 ? 16.594 -8.459 -1.376 1.00 95.19 82 PHE A O 1
ATOM 634 N N . LEU A 1 83 ? 15.201 -6.829 -2.051 1.00 95.56 83 LEU A N 1
ATOM 635 C CA . LEU A 1 83 ? 14.424 -6.761 -0.808 1.00 95.56 83 LEU A CA 1
ATOM 636 C C . LEU A 1 83 ? 13.116 -7.554 -0.904 1.00 95.56 83 LEU A C 1
ATOM 638 O O . LEU A 1 83 ? 12.634 -8.072 0.102 1.00 95.56 83 LEU A O 1
ATOM 642 N N . ARG A 1 84 ? 12.534 -7.654 -2.104 1.00 94.00 84 ARG A N 1
ATOM 643 C CA . ARG A 1 84 ? 11.297 -8.398 -2.360 1.00 94.00 84 ARG A CA 1
ATOM 644 C C . ARG A 1 84 ? 11.236 -8.871 -3.801 1.00 94.00 84 ARG A C 1
ATOM 646 O O . ARG A 1 84 ? 11.603 -8.123 -4.702 1.00 94.00 84 ARG A O 1
ATOM 653 N N . GLY A 1 85 ? 10.665 -10.058 -3.993 1.00 88.62 85 GLY A N 1
ATOM 654 C CA . GLY A 1 85 ? 10.426 -10.632 -5.309 1.00 88.62 85 GLY A CA 1
ATOM 655 C C . GLY A 1 85 ? 11.707 -11.135 -5.963 1.00 88.62 85 GLY A C 1
ATOM 656 O O . GLY A 1 85 ? 12.802 -11.075 -5.405 1.00 88.62 85 GLY A O 1
ATOM 657 N N . LYS A 1 86 ? 11.543 -11.660 -7.168 1.00 82.62 86 LYS A N 1
ATOM 658 C CA . LYS A 1 86 ? 12.631 -11.981 -8.087 1.00 82.62 86 LYS A CA 1
ATOM 659 C C . LYS A 1 86 ? 12.297 -11.309 -9.409 1.00 82.62 86 LYS A C 1
ATOM 661 O O . LYS A 1 86 ? 11.122 -11.061 -9.684 1.00 82.62 86 LYS A O 1
ATOM 666 N N . ALA A 1 87 ? 13.306 -11.008 -10.219 1.00 76.31 87 ALA A N 1
ATOM 667 C CA . ALA A 1 87 ? 13.042 -10.558 -11.577 1.00 76.31 87 ALA A CA 1
ATOM 668 C C . ALA A 1 87 ? 12.166 -11.613 -12.280 1.00 76.31 87 ALA A C 1
ATOM 670 O O . ALA A 1 87 ? 12.522 -12.789 -12.310 1.00 76.31 87 ALA A O 1
ATOM 671 N N . LYS A 1 88 ? 10.999 -11.201 -12.797 1.00 65.50 88 LYS A N 1
ATOM 672 C CA . LYS A 1 88 ? 10.032 -12.082 -13.481 1.00 65.50 88 LYS A CA 1
ATOM 673 C C . LYS A 1 88 ? 10.603 -12.801 -14.712 1.00 65.50 88 LYS A C 1
ATOM 675 O O . LYS A 1 88 ? 9.964 -13.713 -15.220 1.00 65.50 88 LYS A O 1
ATOM 680 N N . VAL A 1 89 ? 11.772 -12.400 -15.206 1.00 52.91 89 VAL A N 1
ATOM 681 C CA . VAL A 1 89 ? 12.346 -12.893 -16.460 1.00 52.91 89 VAL A CA 1
ATOM 682 C C . VAL A 1 89 ? 13.823 -13.202 -16.234 1.00 52.91 89 VAL A C 1
ATOM 684 O O . VAL A 1 89 ? 14.481 -12.492 -15.476 1.00 52.91 89 VAL A O 1
ATOM 687 N N . ASN A 1 90 ? 14.355 -14.220 -16.915 1.00 55.50 90 ASN A N 1
ATOM 688 C CA . ASN A 1 90 ? 15.790 -14.527 -17.021 1.00 55.50 90 ASN A CA 1
ATOM 689 C C . ASN A 1 90 ? 16.577 -13.420 -17.775 1.00 55.50 90 ASN A C 1
ATOM 691 O O . ASN A 1 90 ? 17.400 -13.715 -18.636 1.00 55.50 90 ASN A O 1
ATOM 695 N N . GLY A 1 91 ? 16.294 -12.144 -17.504 1.00 66.62 91 GLY A N 1
ATOM 696 C CA . GLY A 1 91 ? 16.822 -10.986 -18.214 1.00 66.62 91 GLY A CA 1
ATOM 697 C C . GLY A 1 91 ? 16.808 -9.714 -17.365 1.00 66.62 91 GLY A C 1
ATOM 698 O O . GLY A 1 91 ? 16.552 -9.741 -16.161 1.00 66.62 91 GLY A O 1
ATOM 699 N N . ASP A 1 92 ? 17.105 -8.597 -18.022 1.00 87.31 92 ASP A N 1
ATOM 700 C CA . ASP A 1 92 ? 17.313 -7.287 -17.405 1.00 87.31 92 ASP A CA 1
ATOM 701 C C . ASP A 1 92 ? 16.082 -6.759 -16.644 1.00 87.31 92 ASP A C 1
ATOM 703 O O . ASP A 1 92 ? 14.946 -6.841 -17.116 1.00 87.31 92 ASP A O 1
ATOM 707 N N . ILE A 1 93 ? 16.306 -6.129 -15.486 1.00 94.19 93 ILE A N 1
ATOM 708 C CA . ILE A 1 93 ? 15.256 -5.416 -14.747 1.00 94.19 93 ILE A CA 1
ATOM 709 C C . ILE A 1 93 ? 15.045 -4.054 -15.416 1.00 94.19 93 ILE A C 1
ATOM 711 O O . ILE A 1 93 ? 15.797 -3.113 -15.169 1.00 94.19 93 ILE A O 1
ATOM 715 N N . ARG A 1 94 ? 14.033 -3.946 -16.280 1.00 94.31 94 ARG A N 1
ATOM 716 C CA . ARG A 1 94 ? 13.732 -2.720 -17.036 1.00 94.31 94 ARG A CA 1
ATOM 717 C C . ARG A 1 94 ? 12.749 -1.832 -16.278 1.00 94.31 94 ARG A C 1
ATOM 719 O O . ARG A 1 94 ? 11.594 -2.208 -16.119 1.00 94.31 94 ARG A O 1
ATOM 726 N N . LEU A 1 95 ? 13.186 -0.659 -15.836 1.00 94.44 95 LEU A N 1
ATOM 727 C CA . LEU A 1 95 ? 12.329 0.389 -15.277 1.00 94.44 95 LEU A CA 1
ATOM 728 C C . LEU A 1 95 ? 11.896 1.338 -16.398 1.00 94.44 95 LEU A C 1
ATOM 730 O O . LEU A 1 95 ? 12.758 1.817 -17.127 1.00 94.44 95 LEU A O 1
ATOM 734 N N . ALA A 1 96 ? 10.603 1.634 -16.516 1.00 92.31 96 ALA A N 1
ATOM 735 C CA . ALA A 1 96 ? 10.073 2.570 -17.508 1.00 92.31 96 ALA A CA 1
ATOM 736 C C . ALA A 1 96 ? 9.654 3.910 -16.876 1.00 92.31 96 ALA A C 1
ATOM 738 O O . ALA A 1 96 ? 9.075 3.942 -15.788 1.00 92.31 96 ALA A O 1
ATOM 739 N N . TRP A 1 97 ? 9.917 5.018 -17.573 1.00 89.50 97 TRP A N 1
ATOM 740 C CA . TRP A 1 97 ? 9.458 6.369 -17.222 1.00 89.50 97 TRP A CA 1
ATOM 741 C C . TRP A 1 97 ? 9.146 7.174 -18.492 1.00 89.50 97 TRP A C 1
ATOM 743 O O . TRP A 1 97 ? 9.626 6.831 -19.572 1.00 89.50 97 TRP A O 1
ATOM 753 N N . PRO A 1 98 ? 8.327 8.239 -18.428 1.00 83.69 98 PRO A N 1
ATOM 754 C CA . PRO A 1 98 ? 7.926 8.950 -19.640 1.00 83.69 98 PRO A CA 1
ATOM 755 C C . PRO A 1 98 ? 9.113 9.558 -20.369 1.00 83.69 98 PRO A C 1
ATOM 757 O O . PRO A 1 98 ? 9.929 10.264 -19.760 1.00 83.69 98 PRO A O 1
ATOM 760 N N . LYS A 1 99 ? 9.167 9.332 -21.684 1.00 83.25 99 LYS A N 1
ATOM 761 C CA . LYS A 1 99 ? 10.202 9.910 -22.531 1.00 83.25 99 LYS A CA 1
ATOM 762 C C . LYS A 1 99 ? 10.083 11.424 -22.546 1.00 83.25 99 LYS A C 1
ATOM 764 O O . LYS A 1 99 ? 8.993 11.987 -22.664 1.00 83.25 99 LYS A O 1
ATOM 769 N N . ARG A 1 100 ? 11.217 12.119 -22.464 1.00 75.12 100 ARG A N 1
ATOM 770 C CA . ARG A 1 100 ? 11.214 13.579 -22.605 1.00 75.12 100 ARG A CA 1
ATOM 771 C C . ARG A 1 100 ? 10.910 13.972 -24.056 1.00 75.12 100 ARG A C 1
ATOM 773 O O . ARG A 1 100 ? 11.776 13.870 -24.917 1.00 75.12 100 ARG A O 1
ATOM 780 N N . THR A 1 101 ? 9.727 14.522 -24.311 1.00 67.88 101 THR A N 1
ATOM 781 C CA . THR A 1 101 ? 9.400 15.180 -25.587 1.00 67.88 101 THR A CA 1
ATOM 782 C C . THR A 1 101 ? 9.713 16.682 -25.525 1.00 67.88 101 THR A C 1
ATOM 784 O O . THR A 1 101 ? 9.297 17.339 -24.564 1.00 67.88 101 THR A O 1
ATOM 787 N N . PRO A 1 102 ? 10.423 17.267 -26.510 1.00 63.34 102 PRO A N 1
ATOM 788 C CA . PRO A 1 102 ? 10.630 18.714 -26.584 1.00 63.34 102 PRO A CA 1
ATOM 789 C C . PRO A 1 102 ? 9.295 19.474 -26.560 1.00 63.34 102 PRO A C 1
ATOM 791 O O . PRO A 1 102 ? 8.399 19.168 -27.338 1.00 63.34 102 PRO A O 1
ATOM 794 N N . GLY A 1 103 ? 9.141 20.434 -25.643 1.00 62.16 103 GLY A N 1
ATOM 795 C CA . GLY A 1 103 ? 7.919 21.244 -25.504 1.00 62.16 103 GLY A CA 1
ATOM 796 C C . GLY A 1 103 ? 6.697 20.528 -24.906 1.00 62.16 103 GLY A C 1
ATOM 797 O O . GLY A 1 103 ? 5.676 21.173 -24.692 1.00 62.16 103 GLY A O 1
ATOM 798 N N . GLY A 1 104 ? 6.783 19.227 -24.607 1.00 56.97 104 GLY A N 1
ATOM 799 C CA . GLY A 1 104 ? 5.678 18.462 -24.026 1.00 56.97 104 GLY A CA 1
ATOM 800 C C . GLY A 1 104 ? 5.631 18.540 -22.499 1.00 56.97 104 GLY A C 1
ATOM 801 O O . GLY A 1 104 ? 6.663 18.472 -21.826 1.00 56.97 104 GLY A O 1
ATOM 802 N N . LEU A 1 105 ? 4.422 18.643 -21.944 1.00 54.44 105 LEU A N 1
ATOM 803 C CA . LEU A 1 105 ? 4.181 18.437 -20.517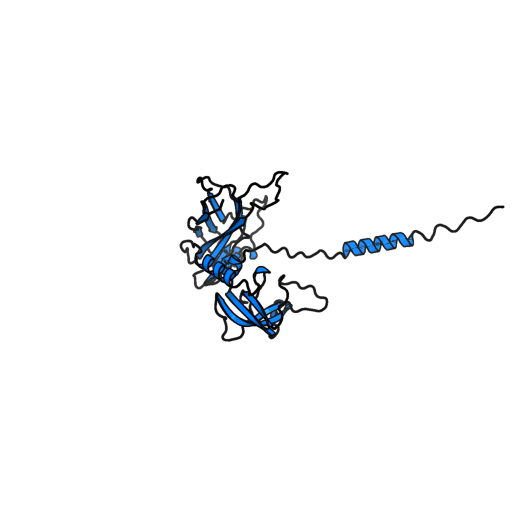 1.00 54.44 105 LEU A CA 1
ATOM 804 C C . LEU A 1 105 ? 4.466 16.969 -20.168 1.00 54.44 105 LEU A C 1
ATOM 806 O O . LEU A 1 105 ? 3.950 16.061 -20.818 1.00 54.44 105 LEU A O 1
ATOM 810 N N . ARG A 1 106 ? 5.265 16.722 -19.123 1.00 56.88 106 ARG A N 1
ATOM 811 C CA . ARG A 1 106 ? 5.428 15.374 -18.564 1.00 56.88 106 ARG A CA 1
ATOM 812 C C . ARG A 1 106 ? 4.171 15.027 -17.776 1.00 56.88 106 ARG A C 1
ATOM 814 O O . ARG A 1 106 ? 4.045 15.406 -16.619 1.00 56.88 106 ARG A O 1
ATOM 821 N N . MET A 1 107 ? 3.237 14.322 -18.397 1.00 54.31 107 MET A N 1
ATOM 822 C CA . MET A 1 107 ? 2.106 13.738 -17.684 1.00 54.31 107 MET A CA 1
ATOM 823 C C . MET A 1 107 ? 2.381 12.265 -17.442 1.00 54.31 107 MET A C 1
ATOM 825 O O . MET A 1 107 ? 1.936 11.453 -18.239 1.00 54.31 107 MET A O 1
ATOM 829 N N . SER A 1 108 ? 3.140 11.913 -16.400 1.00 59.69 108 SER A N 1
ATOM 830 C CA . SER A 1 108 ? 3.126 10.563 -15.810 1.00 59.69 108 SER A CA 1
ATOM 831 C C . SER A 1 108 ? 4.254 10.444 -14.777 1.00 59.69 108 SER A C 1
ATOM 833 O O . SER A 1 108 ? 5.430 10.508 -15.109 1.00 59.69 108 SER A O 1
ATOM 835 N N . THR A 1 109 ? 3.878 10.269 -13.507 1.00 59.75 109 THR A N 1
ATOM 836 C CA . THR A 1 109 ? 4.764 10.100 -12.335 1.00 59.75 109 THR A CA 1
ATOM 837 C C . THR A 1 109 ? 5.584 11.354 -11.977 1.00 59.75 109 THR A C 1
ATOM 839 O O . THR A 1 109 ? 6.350 11.873 -12.781 1.00 59.75 109 THR A O 1
ATOM 842 N N . ASP A 1 110 ? 5.478 11.843 -10.738 1.00 64.94 110 ASP A N 1
ATOM 843 C CA . ASP A 1 110 ? 6.305 12.961 -10.228 1.00 64.94 110 ASP A CA 1
ATOM 844 C C . ASP A 1 110 ? 7.766 12.546 -9.961 1.00 64.94 110 ASP A C 1
ATOM 846 O O 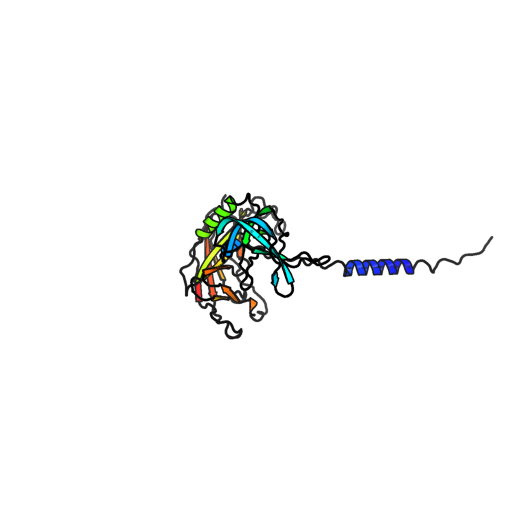. ASP A 1 110 ? 8.516 13.225 -9.260 1.00 64.94 110 ASP A O 1
ATOM 850 N N . LEU A 1 111 ? 8.186 11.403 -10.504 1.00 75.81 111 LEU A N 1
ATOM 851 C CA . LEU A 1 111 ? 9.538 10.898 -10.388 1.00 75.81 111 LEU A CA 1
ATOM 852 C C . LEU A 1 111 ? 10.409 11.517 -11.486 1.00 75.81 111 LEU A C 1
ATOM 854 O O . LEU A 1 111 ? 10.160 11.309 -12.678 1.00 75.81 111 LEU A O 1
ATOM 858 N N . PRO A 1 112 ? 11.477 12.249 -11.125 1.00 79.88 112 PRO A N 1
ATOM 859 C CA . PRO A 1 112 ? 12.471 12.662 -12.099 1.00 79.88 112 PRO A CA 1
ATOM 860 C C . PRO A 1 112 ? 13.061 11.437 -12.803 1.00 79.88 112 PRO A C 1
ATOM 862 O O . PRO A 1 112 ? 13.349 10.427 -12.158 1.00 79.88 112 PRO A O 1
ATOM 865 N N . ALA A 1 113 ? 13.292 11.545 -14.113 1.00 86.19 113 ALA A N 1
ATOM 866 C CA . ALA A 1 113 ? 13.975 10.494 -14.865 1.00 86.19 113 ALA A CA 1
ATOM 867 C C . ALA A 1 113 ? 15.350 10.216 -14.224 1.00 86.19 113 ALA A C 1
ATOM 869 O O . ALA A 1 113 ? 16.090 11.174 -13.961 1.00 86.19 113 ALA A O 1
ATOM 870 N N . PRO A 1 114 ? 15.691 8.953 -13.924 1.00 89.94 114 PRO A N 1
ATOM 871 C CA . PRO A 1 114 ? 16.993 8.632 -13.368 1.00 89.94 114 PRO A CA 1
ATOM 872 C C . PRO A 1 114 ? 18.100 8.782 -14.407 1.00 89.94 114 PRO A C 1
ATOM 874 O O . PRO A 1 114 ? 17.859 8.786 -15.616 1.00 89.94 114 PRO A O 1
ATOM 877 N N . LYS A 1 115 ? 19.336 8.898 -13.925 1.00 93.06 115 LYS A N 1
ATOM 878 C CA . LYS A 1 115 ? 20.525 8.955 -14.783 1.00 93.06 115 LYS A CA 1
ATOM 879 C C . LYS A 1 115 ? 21.212 7.596 -14.845 1.00 93.06 115 LYS A C 1
ATOM 881 O O . LYS A 1 115 ? 21.198 6.839 -13.881 1.00 93.06 115 LYS A O 1
ATOM 886 N N . VAL A 1 116 ? 21.886 7.314 -15.956 1.00 96.00 116 VAL A N 1
ATOM 887 C CA . VAL A 1 116 ? 22.835 6.193 -16.017 1.00 96.00 116 VAL A CA 1
ATOM 888 C C . VAL A 1 116 ? 23.927 6.391 -14.954 1.00 96.00 116 VAL A C 1
ATOM 890 O O . VAL A 1 116 ? 24.404 7.507 -14.754 1.00 96.00 116 VAL A O 1
ATOM 893 N N . GLY A 1 117 ? 24.286 5.319 -14.249 1.00 96.88 117 GLY A N 1
ATOM 894 C CA . GLY A 1 117 ? 25.186 5.313 -13.093 1.00 96.88 117 GLY A CA 1
ATOM 895 C C . GLY A 1 117 ? 24.507 5.645 -11.760 1.00 96.88 117 GLY A C 1
ATOM 896 O O . GLY A 1 117 ? 25.127 5.519 -10.705 1.00 96.88 117 GLY A O 1
ATOM 897 N N . GLU A 1 118 ? 23.233 6.038 -11.768 1.00 96.50 118 GLU A N 1
ATOM 898 C CA . GLU A 1 118 ? 22.524 6.387 -10.544 1.00 96.50 118 GLU A CA 1
ATOM 899 C C . GLU A 1 118 ? 22.111 5.151 -9.741 1.00 96.50 118 GLU A C 1
ATOM 901 O O . GLU A 1 118 ? 21.454 4.250 -10.264 1.00 96.50 118 GLU A O 1
ATOM 906 N N . SER A 1 119 ? 22.461 5.145 -8.451 1.00 97.56 119 SER A N 1
ATOM 907 C CA . SER A 1 119 ? 22.093 4.093 -7.502 1.00 97.56 119 SER A CA 1
ATOM 908 C C . SER A 1 119 ? 20.917 4.525 -6.634 1.00 97.56 119 SER A C 1
ATOM 910 O O . SER A 1 119 ? 20.912 5.617 -6.067 1.00 97.56 119 SER A O 1
ATOM 912 N N . SER A 1 120 ? 19.902 3.677 -6.524 1.00 97.75 120 SER A N 1
ATOM 913 C CA . SER A 1 120 ? 18.682 3.948 -5.756 1.00 97.75 120 SER A CA 1
ATOM 914 C C . SER A 1 120 ? 18.006 2.643 -5.344 1.00 97.75 120 SER A C 1
ATOM 916 O O . SER A 1 120 ? 18.379 1.555 -5.791 1.00 97.75 120 SER A O 1
ATOM 918 N N . ILE A 1 121 ? 17.006 2.759 -4.477 1.00 98.06 121 ILE A N 1
ATOM 919 C CA . ILE A 1 121 ? 16.093 1.674 -4.126 1.00 98.06 121 ILE A CA 1
ATOM 920 C C . ILE A 1 121 ? 14.791 1.909 -4.880 1.00 98.06 121 ILE A C 1
ATOM 922 O O . ILE A 1 121 ? 14.223 2.998 -4.815 1.00 98.06 121 ILE A O 1
ATOM 926 N N . TRP A 1 122 ? 14.333 0.886 -5.585 1.00 97.12 122 TRP A N 1
ATOM 927 C CA . TRP A 1 122 ? 13.184 0.928 -6.474 1.00 97.12 122 TRP A CA 1
ATOM 928 C C . TRP A 1 122 ? 12.107 -0.017 -5.956 1.00 97.12 122 TRP A C 1
ATOM 930 O O . TRP A 1 122 ? 12.355 -1.214 -5.826 1.00 97.12 122 TRP A O 1
ATOM 940 N N . VAL A 1 123 ? 10.924 0.518 -5.666 1.00 96.88 123 VAL A N 1
ATOM 941 C CA . VAL A 1 123 ? 9.700 -0.204 -5.305 1.00 96.88 123 VAL A CA 1
ATOM 942 C C . VAL A 1 123 ? 8.816 -0.215 -6.541 1.00 96.88 123 VAL A C 1
ATOM 944 O O . VAL A 1 123 ? 8.346 0.832 -6.972 1.00 96.88 123 VAL A O 1
ATOM 947 N N . MET A 1 124 ? 8.635 -1.377 -7.161 1.00 95.31 124 MET A N 1
ATOM 948 C CA . MET A 1 124 ? 8.090 -1.420 -8.513 1.00 95.31 124 MET A CA 1
ATOM 949 C C . MET A 1 124 ? 6.963 -2.429 -8.687 1.00 95.31 124 MET A C 1
ATOM 951 O O . MET A 1 124 ? 6.955 -3.510 -8.090 1.00 95.31 124 MET A O 1
ATOM 955 N N . GLN A 1 125 ? 6.038 -2.076 -9.574 1.00 92.75 125 GLN A N 1
ATOM 956 C CA . GLN A 1 125 ? 4.972 -2.944 -10.065 1.00 92.75 125 GLN A CA 1
ATOM 957 C C . GLN A 1 125 ? 5.309 -3.385 -11.486 1.00 92.75 125 GLN A C 1
ATOM 959 O O . GLN A 1 125 ? 5.733 -2.578 -12.308 1.00 92.75 125 GLN A O 1
ATOM 964 N N . ALA A 1 126 ? 5.170 -4.673 -11.765 1.00 92.06 126 ALA A N 1
ATOM 965 C CA . ALA A 1 126 ? 5.366 -5.198 -13.105 1.00 92.06 126 ALA A CA 1
ATOM 966 C C . ALA A 1 126 ? 4.197 -4.767 -13.991 1.00 92.06 126 ALA A C 1
ATOM 968 O O . ALA A 1 126 ? 3.046 -4.779 -13.553 1.00 92.06 126 ALA A O 1
ATOM 969 N N . ASP A 1 127 ? 4.483 -4.427 -15.242 1.00 92.00 127 ASP A N 1
ATOM 970 C CA . ASP A 1 127 ? 3.424 -4.333 -16.235 1.00 92.00 127 ASP A CA 1
ATOM 971 C C . ASP A 1 127 ? 2.836 -5.724 -16.526 1.00 92.00 127 ASP A C 1
ATOM 973 O O . ASP A 1 127 ? 3.527 -6.741 -16.447 1.00 92.00 127 ASP A O 1
ATOM 977 N N . GLU A 1 128 ? 1.550 -5.772 -16.863 1.00 88.00 128 GLU A N 1
ATOM 978 C CA . GLU A 1 128 ? 0.866 -7.018 -17.222 1.00 88.00 128 GLU A CA 1
ATOM 979 C C . GLU A 1 128 ? 1.258 -7.527 -18.613 1.00 88.00 128 GLU A C 1
ATOM 981 O O . GLU A 1 128 ? 1.237 -8.732 -18.855 1.00 88.00 128 GLU A O 1
ATOM 986 N N . LYS A 1 129 ? 1.581 -6.619 -19.542 1.00 90.44 129 LYS A N 1
ATOM 987 C CA . LYS A 1 129 ? 1.766 -6.928 -20.969 1.00 90.44 129 LYS A CA 1
ATOM 988 C C . LYS A 1 129 ? 3.164 -6.601 -21.469 1.00 90.44 129 LYS A C 1
ATOM 990 O O . LYS A 1 129 ? 3.654 -7.249 -22.390 1.00 90.44 129 LYS A O 1
ATOM 995 N N . LEU A 1 130 ? 3.792 -5.581 -20.898 1.00 91.12 130 LEU A N 1
ATOM 996 C CA . LEU A 1 130 ? 5.113 -5.117 -21.297 1.00 91.12 130 LEU A CA 1
ATOM 997 C C . LEU A 1 130 ? 6.199 -5.735 -20.402 1.00 91.12 130 LEU A C 1
ATOM 999 O O . LEU A 1 130 ? 5.984 -5.932 -19.208 1.00 91.12 130 LEU A O 1
ATOM 1003 N N . PRO A 1 131 ? 7.407 -6.000 -20.927 1.00 90.88 131 PRO A N 1
ATOM 1004 C CA . PRO A 1 131 ? 8.515 -6.542 -20.143 1.00 90.88 131 PRO A CA 1
ATOM 1005 C C . PRO A 1 131 ? 9.215 -5.441 -19.323 1.00 90.88 131 PRO A C 1
ATOM 1007 O O . PRO A 1 131 ? 10.437 -5.296 -19.376 1.00 90.88 131 PRO A O 1
ATOM 1010 N N . VAL A 1 132 ? 8.444 -4.622 -18.604 1.00 93.12 132 VAL A N 1
ATOM 1011 C CA . VAL A 1 132 ? 8.936 -3.487 -17.813 1.00 93.12 132 VAL A CA 1
ATOM 1012 C C . VAL A 1 132 ? 8.289 -3.441 -16.435 1.00 93.12 132 VAL A C 1
ATOM 1014 O O . VAL A 1 132 ? 7.235 -4.022 -16.178 1.00 93.12 132 VAL A O 1
ATOM 1017 N N . TYR A 1 133 ? 8.941 -2.704 -15.551 1.00 93.94 133 TYR A N 1
ATOM 1018 C CA . TYR A 1 133 ? 8.465 -2.333 -14.237 1.00 93.94 133 TYR A CA 1
ATOM 1019 C C . TYR A 1 133 ? 8.1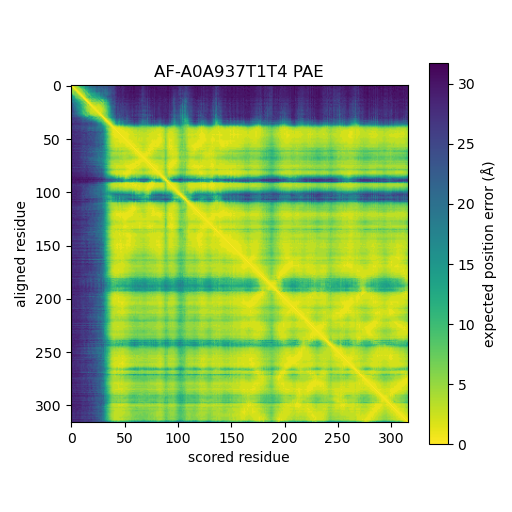81 -0.832 -14.190 1.00 93.94 133 TYR A C 1
ATOM 1021 O O . TYR A 1 133 ? 8.876 -0.030 -14.818 1.00 93.94 133 TYR A O 1
ATOM 1029 N N . TRP A 1 134 ? 7.193 -0.457 -13.388 1.00 92.69 134 TRP A N 1
ATOM 1030 C CA . TRP A 1 134 ? 6.797 0.919 -13.138 1.00 92.69 134 TRP A CA 1
ATOM 1031 C C . TRP A 1 134 ? 7.085 1.300 -11.688 1.00 92.69 134 TRP A C 1
ATOM 1033 O O . TRP A 1 134 ? 6.683 0.594 -10.761 1.00 92.69 134 TRP A O 1
ATOM 1043 N N . ALA A 1 135 ? 7.720 2.454 -11.505 1.00 91.00 135 ALA A N 1
ATOM 1044 C CA . ALA A 1 135 ? 7.693 3.218 -10.263 1.00 91.00 135 ALA A CA 1
ATOM 1045 C C . ALA A 1 135 ? 6.810 4.439 -10.533 1.00 91.00 135 ALA A C 1
ATOM 1047 O O . ALA A 1 135 ? 7.066 5.175 -11.483 1.00 91.00 135 ALA A O 1
ATOM 1048 N N . THR A 1 136 ? 5.732 4.615 -9.770 1.00 83.38 136 THR A N 1
ATOM 1049 C CA . THR A 1 136 ? 4.685 5.599 -10.109 1.00 83.38 136 THR A CA 1
ATOM 1050 C C . THR A 1 136 ? 4.515 6.696 -9.074 1.00 83.38 136 THR A C 1
ATOM 1052 O O . THR A 1 136 ? 4.102 7.800 -9.429 1.00 83.38 136 THR A O 1
ATOM 1055 N N . TYR A 1 137 ? 4.892 6.426 -7.826 1.00 85.25 137 TYR A N 1
ATOM 1056 C CA . TYR A 1 137 ? 4.807 7.378 -6.725 1.00 85.25 137 TYR A CA 1
ATOM 1057 C C . TYR A 1 137 ? 6.185 7.946 -6.388 1.00 85.25 137 TYR A C 1
ATOM 1059 O O . TYR A 1 137 ? 7.176 7.224 -6.478 1.00 85.25 137 TYR A O 1
ATOM 1067 N N . PRO A 1 138 ? 6.281 9.196 -5.900 1.00 85.44 138 PRO A N 1
ATOM 1068 C CA . PRO A 1 138 ? 7.542 9.749 -5.401 1.00 85.44 138 PRO A CA 1
ATOM 1069 C C . PRO A 1 138 ? 8.262 8.842 -4.390 1.00 85.44 138 PRO A C 1
ATOM 1071 O O . PRO A 1 138 ? 9.486 8.759 -4.385 1.00 85.44 138 PRO A O 1
ATOM 1074 N N . THR A 1 139 ? 7.501 8.122 -3.562 1.00 90.06 139 THR A N 1
ATOM 1075 C CA . THR A 1 139 ? 8.013 7.190 -2.547 1.00 90.06 139 THR A CA 1
ATOM 1076 C C . THR A 1 139 ? 8.487 5.848 -3.110 1.00 90.06 139 THR A C 1
ATOM 1078 O O . THR A 1 139 ? 9.146 5.096 -2.386 1.00 90.06 139 THR A O 1
ATOM 1081 N N . ASP A 1 140 ? 8.213 5.557 -4.388 1.00 93.56 140 ASP A N 1
ATOM 1082 C CA . ASP A 1 140 ? 8.635 4.322 -5.056 1.00 93.56 140 ASP A CA 1
ATOM 1083 C C . ASP A 1 140 ? 10.140 4.338 -5.403 1.00 93.56 140 ASP A C 1
ATOM 1085 O O . ASP A 1 140 ? 10.741 3.291 -5.632 1.00 93.56 140 ASP A O 1
ATOM 1089 N N . ARG A 1 141 ? 10.782 5.513 -5.405 1.00 94.62 141 ARG A N 1
ATOM 1090 C CA . ARG A 1 141 ? 12.238 5.663 -5.527 1.00 94.62 141 ARG A CA 1
ATOM 1091 C C . ARG A 1 141 ? 12.798 6.227 -4.237 1.00 94.62 141 ARG A C 1
ATOM 1093 O O . ARG A 1 141 ? 12.357 7.283 -3.795 1.00 94.62 141 ARG A O 1
ATOM 1100 N N . GLN A 1 142 ? 13.796 5.571 -3.657 1.00 96.31 142 GLN A N 1
ATOM 1101 C CA . GLN A 1 142 ? 14.475 6.055 -2.457 1.00 96.31 142 GLN A CA 1
ATOM 1102 C C . GLN A 1 142 ? 15.984 6.167 -2.657 1.00 96.31 142 GLN A C 1
ATOM 1104 O O . GLN A 1 142 ? 16.568 5.370 -3.399 1.00 96.31 142 GLN A O 1
ATOM 1109 N N . PRO A 1 143 ? 16.627 7.119 -1.964 1.00 96.31 143 PRO A N 1
ATOM 1110 C CA . PRO A 1 143 ? 18.076 7.168 -1.850 1.00 96.31 143 PRO A CA 1
ATOM 1111 C C . PRO A 1 143 ? 18.668 5.836 -1.367 1.00 96.31 143 PRO A C 1
ATOM 1113 O O . PRO A 1 143 ? 18.070 5.125 -0.558 1.00 96.31 143 PRO A O 1
ATOM 1116 N N . ILE A 1 144 ? 19.855 5.488 -1.869 1.00 97.31 144 ILE A N 1
ATOM 1117 C CA . ILE A 1 144 ? 20.498 4.200 -1.568 1.00 97.31 144 ILE A CA 1
ATOM 1118 C C . ILE A 1 144 ? 20.912 4.058 -0.092 1.00 97.31 144 ILE A C 1
ATOM 1120 O O . ILE A 1 144 ? 20.917 2.953 0.443 1.00 97.31 144 ILE A O 1
ATOM 1124 N N . ASP A 1 145 ? 21.198 5.169 0.588 1.00 97.62 145 ASP A N 1
ATOM 1125 C CA . ASP A 1 145 ? 21.543 5.226 2.016 1.00 97.62 145 ASP A CA 1
ATOM 1126 C C . ASP A 1 145 ? 20.354 4.893 2.940 1.00 97.62 145 ASP A C 1
ATOM 1128 O O . ASP A 1 145 ? 20.542 4.583 4.116 1.00 97.62 145 ASP A O 1
ATOM 1132 N N . LYS A 1 146 ? 19.126 4.858 2.405 1.00 98.00 146 LYS A N 1
ATOM 1133 C CA . LYS A 1 146 ? 17.917 4.407 3.112 1.00 98.00 146 LYS A CA 1
ATOM 1134 C C . LYS A 1 146 ? 17.722 2.891 3.111 1.00 98.00 146 LYS A C 1
ATOM 1136 O O . LYS A 1 146 ? 16.690 2.412 3.578 1.00 98.00 146 LYS A O 1
ATOM 1141 N N . LEU A 1 147 ? 18.690 2.109 2.630 1.00 97.50 147 LEU A N 1
ATOM 1142 C CA . LEU A 1 147 ? 18.545 0.657 2.482 1.00 97.50 147 LEU A CA 1
ATOM 1143 C C . LEU A 1 147 ? 18.203 -0.055 3.794 1.00 97.50 147 LEU A C 1
ATOM 1145 O O . LEU A 1 147 ? 17.319 -0.912 3.813 1.00 97.50 147 LEU A O 1
ATOM 1149 N N . ASP A 1 148 ? 18.852 0.308 4.896 1.00 97.88 148 ASP A N 1
ATOM 1150 C CA . ASP A 1 148 ? 18.576 -0.330 6.184 1.00 97.88 148 ASP A CA 1
ATOM 1151 C C . ASP A 1 148 ? 17.232 0.104 6.780 1.00 97.88 148 ASP A C 1
ATOM 1153 O O . ASP A 1 148 ? 16.561 -0.698 7.430 1.00 97.88 148 ASP A O 1
ATOM 1157 N N . GLU A 1 149 ? 16.782 1.332 6.503 1.00 97.38 149 GLU A N 1
ATOM 1158 C CA . GLU A 1 149 ? 15.421 1.773 6.830 1.00 97.38 149 GLU A CA 1
ATOM 1159 C C . GLU A 1 149 ? 14.384 0.944 6.054 1.00 97.38 149 GLU A C 1
ATOM 1161 O O . GLU A 1 149 ? 13.448 0.406 6.646 1.00 97.38 149 GLU A O 1
ATOM 1166 N N . MET A 1 150 ? 14.598 0.749 4.749 1.00 96.88 150 MET A N 1
ATOM 1167 C CA . MET A 1 150 ? 13.732 -0.062 3.887 1.00 96.88 150 MET A CA 1
ATOM 1168 C C . MET A 1 150 ? 13.682 -1.531 4.328 1.00 96.88 150 MET A C 1
ATOM 1170 O O . MET A 1 150 ? 12.610 -2.135 4.347 1.00 96.88 150 MET A O 1
ATOM 1174 N N . LYS A 1 151 ? 14.812 -2.118 4.742 1.00 97.25 151 LYS A N 1
ATOM 1175 C CA . LYS A 1 151 ? 14.836 -3.475 5.318 1.00 97.25 151 LYS A CA 1
ATOM 1176 C C . LYS A 1 151 ? 13.991 -3.559 6.588 1.00 97.25 151 LYS A C 1
ATOM 1178 O O . LYS A 1 151 ? 13.190 -4.478 6.715 1.00 97.25 151 LYS A O 1
ATOM 1183 N N . LYS A 1 152 ? 14.119 -2.593 7.505 1.00 96.75 152 LYS A N 1
ATOM 1184 C CA . LYS A 1 152 ? 13.305 -2.551 8.733 1.00 96.75 152 LYS A CA 1
ATOM 1185 C C . LYS A 1 152 ? 11.812 -2.463 8.412 1.00 96.75 152 LYS A C 1
ATOM 1187 O O . LYS A 1 152 ? 11.037 -3.220 8.986 1.00 96.75 152 LYS A O 1
ATOM 1192 N N . LYS A 1 153 ? 11.421 -1.615 7.454 1.00 95.75 153 LYS A N 1
ATOM 1193 C CA . LYS A 1 153 ? 10.033 -1.523 6.969 1.00 95.75 153 LYS A CA 1
ATOM 1194 C C . LYS A 1 153 ? 9.531 -2.856 6.404 1.00 95.75 153 LYS A C 1
ATOM 1196 O O . LYS A 1 153 ? 8.433 -3.283 6.751 1.00 95.75 153 LYS A O 1
ATOM 1201 N N . MET A 1 154 ? 10.345 -3.559 5.609 1.00 95.06 154 MET A N 1
ATOM 1202 C CA . MET A 1 154 ? 10.009 -4.905 5.121 1.00 95.06 154 MET A CA 1
ATOM 1203 C C . MET A 1 154 ? 9.802 -5.911 6.258 1.00 95.06 154 MET A C 1
ATOM 1205 O O . MET A 1 154 ? 8.862 -6.699 6.202 1.00 95.06 154 MET A O 1
ATOM 1209 N N . GLU A 1 155 ? 10.646 -5.893 7.289 1.00 93.88 155 GLU A N 1
ATOM 1210 C CA . GLU A 1 155 ? 10.475 -6.776 8.449 1.00 93.88 155 GLU A CA 1
ATOM 1211 C C . GLU A 1 155 ? 9.207 -6.448 9.246 1.00 93.88 155 GLU A C 1
ATOM 1213 O O . GLU A 1 155 ? 8.533 -7.360 9.721 1.00 93.88 155 GLU A O 1
ATOM 1218 N N . THR A 1 156 ? 8.832 -5.172 9.353 1.00 91.50 156 THR A N 1
ATOM 1219 C CA . THR A 1 156 ? 7.546 -4.769 9.942 1.00 91.50 156 THR A CA 1
ATOM 1220 C C . THR A 1 156 ? 6.370 -5.304 9.125 1.00 91.50 156 THR A C 1
ATOM 1222 O O . THR A 1 156 ? 5.451 -5.883 9.697 1.00 91.50 156 THR A O 1
ATOM 1225 N N . LEU A 1 157 ? 6.416 -5.194 7.794 1.00 92.56 157 LEU A N 1
ATOM 1226 C CA . LEU A 1 157 ? 5.374 -5.726 6.906 1.00 92.56 157 LEU A CA 1
ATOM 1227 C C . LEU A 1 157 ? 5.234 -7.251 6.992 1.00 92.56 157 LEU A C 1
ATOM 1229 O O . LEU A 1 157 ? 4.129 -7.780 6.923 1.00 92.56 157 LEU A O 1
ATOM 1233 N N . LYS A 1 158 ? 6.334 -7.986 7.185 1.00 91.81 158 LYS A N 1
ATOM 1234 C CA . LYS A 1 158 ? 6.277 -9.444 7.404 1.00 91.81 158 LYS A CA 1
ATOM 1235 C C . LYS A 1 158 ? 5.555 -9.824 8.698 1.00 91.81 158 LYS A C 1
ATOM 1237 O O . LYS A 1 158 ? 5.067 -10.943 8.807 1.00 91.81 158 LYS A O 1
ATOM 1242 N N . LYS A 1 159 ? 5.501 -8.909 9.669 1.00 92.12 159 LYS A N 1
ATOM 1243 C CA . LYS A 1 159 ? 4.817 -9.082 10.958 1.00 92.12 159 LYS A CA 1
ATOM 1244 C C . LYS A 1 159 ? 3.377 -8.570 10.940 1.00 92.12 159 LYS A C 1
ATOM 1246 O O . LYS A 1 159 ? 2.749 -8.538 11.997 1.00 92.12 159 LYS A O 1
ATOM 1251 N N . THR A 1 160 ? 2.856 -8.150 9.783 1.00 93.19 160 THR A N 1
ATOM 1252 C CA . THR A 1 160 ? 1.447 -7.776 9.651 1.00 93.19 160 THR A CA 1
ATOM 1253 C C . THR A 1 160 ? 0.568 -8.909 10.170 1.00 93.19 160 THR A C 1
ATOM 1255 O O . THR A 1 160 ? 0.713 -10.063 9.769 1.00 93.19 160 THR A O 1
ATOM 1258 N N . GLN A 1 161 ? -0.343 -8.560 11.075 1.00 94.69 161 GLN A N 1
ATOM 1259 C CA . GLN A 1 161 ? -1.346 -9.481 11.579 1.00 94.69 161 GLN A CA 1
ATOM 1260 C C . GLN A 1 161 ? -2.469 -9.573 10.547 1.00 94.69 161 GLN A C 1
ATOM 1262 O O . GLN A 1 161 ? -3.156 -8.587 10.276 1.00 94.69 161 GLN A O 1
ATOM 1267 N N . TRP A 1 162 ? -2.605 -10.748 9.946 1.00 96.81 162 TRP A N 1
ATOM 1268 C CA . TRP A 1 162 ? -3.657 -11.048 8.984 1.00 96.81 162 TRP A CA 1
ATOM 1269 C C . TRP A 1 162 ? -4.850 -11.691 9.693 1.00 96.81 162 TRP A C 1
ATOM 1271 O O . TRP A 1 162 ? -4.687 -12.357 10.714 1.00 96.81 162 TRP A O 1
ATOM 1281 N N . SER A 1 163 ? -6.045 -11.482 9.150 1.00 97.31 163 SER A N 1
ATOM 1282 C CA . SER A 1 163 ? -7.249 -12.223 9.517 1.00 97.31 163 SER A CA 1
ATOM 1283 C C . SER A 1 163 ? -7.084 -13.714 9.235 1.00 97.31 163 SER A C 1
ATOM 1285 O O . SER A 1 163 ? -6.219 -14.120 8.457 1.00 97.31 163 SER A O 1
ATOM 1287 N N . GLU A 1 164 ? -7.997 -14.525 9.760 1.00 95.81 164 GLU A N 1
ATOM 1288 C CA . GLU A 1 164 ? -8.229 -15.844 9.175 1.00 95.81 164 GLU A CA 1
ATOM 1289 C C . GLU A 1 164 ? -8.659 -15.692 7.702 1.00 95.81 164 GLU A C 1
ATOM 1291 O O . GLU A 1 164 ? -9.338 -14.711 7.355 1.00 95.81 164 GLU A O 1
ATOM 1296 N N . PRO A 1 165 ? -8.255 -16.614 6.812 1.00 95.31 165 PRO A N 1
ATOM 1297 C CA . PRO A 1 165 ? -8.663 -16.560 5.420 1.00 95.31 165 PRO A CA 1
ATOM 1298 C C . PRO A 1 165 ? -10.153 -16.853 5.289 1.00 95.31 165 PRO A C 1
ATOM 1300 O O . PRO A 1 165 ? -10.661 -17.829 5.841 1.00 95.31 165 PRO A O 1
ATOM 1303 N N . LYS A 1 166 ? -10.837 -16.069 4.459 1.00 96.56 166 LYS A N 1
ATOM 1304 C CA . LYS A 1 166 ? -12.201 -16.370 4.024 1.00 96.56 166 LYS A CA 1
ATOM 1305 C C . LYS A 1 166 ? -12.255 -16.442 2.511 1.00 96.56 166 LYS A C 1
ATOM 1307 O O . LYS A 1 166 ? -12.019 -15.443 1.835 1.00 96.56 166 LYS A O 1
ATOM 1312 N N . ASP A 1 167 ? -12.516 -17.641 1.998 1.00 95.50 167 ASP A N 1
ATOM 1313 C CA . ASP A 1 167 ? -12.496 -17.943 0.562 1.00 95.50 167 ASP A CA 1
ATOM 1314 C C . ASP A 1 167 ? -11.177 -17.506 -0.106 1.00 95.50 167 ASP A C 1
ATOM 1316 O O . ASP A 1 167 ? -11.148 -16.957 -1.203 1.00 95.50 167 ASP A O 1
ATOM 1320 N N . GLY A 1 168 ? -10.064 -17.711 0.613 1.00 95.31 168 GLY A N 1
ATOM 1321 C CA . GLY A 1 168 ? -8.715 -17.345 0.175 1.00 95.31 168 GLY A CA 1
ATOM 1322 C C . GLY A 1 168 ? -8.386 -15.850 0.240 1.00 95.31 168 GLY A C 1
ATOM 1323 O O . GLY A 1 168 ? -7.330 -15.439 -0.237 1.00 95.31 168 GLY A O 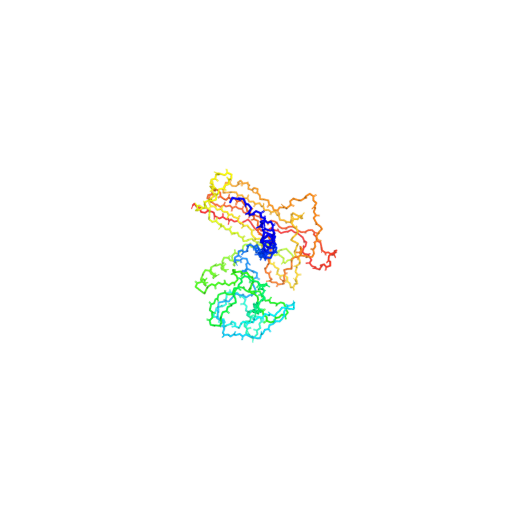1
ATOM 1324 N N . LEU A 1 169 ? -9.246 -15.027 0.845 1.00 97.56 169 LEU A N 1
ATOM 1325 C CA . LEU A 1 169 ? -8.956 -13.624 1.109 1.00 97.56 169 LEU A CA 1
ATOM 1326 C C . LEU A 1 169 ? -8.538 -13.411 2.566 1.00 97.56 169 LEU A C 1
ATOM 1328 O O . LEU A 1 169 ? -9.302 -13.689 3.491 1.00 97.56 169 LEU A O 1
ATOM 1332 N N . TYR A 1 170 ? -7.342 -12.864 2.753 1.00 97.75 170 TYR A N 1
ATOM 1333 C CA . TYR A 1 170 ? -6.856 -12.366 4.035 1.00 97.75 170 TYR A CA 1
ATOM 1334 C C . TYR A 1 170 ? -7.016 -10.854 4.099 1.00 97.75 170 TYR A C 1
ATOM 1336 O O . TYR A 1 170 ? -6.771 -10.149 3.117 1.00 97.75 170 TYR A O 1
ATOM 1344 N N . MET A 1 171 ? -7.341 -10.350 5.283 1.00 97.56 171 MET A N 1
ATOM 1345 C CA . MET A 1 171 ? -7.404 -8.929 5.574 1.00 97.56 171 MET A CA 1
ATOM 1346 C C . MET A 1 171 ? -6.339 -8.545 6.594 1.00 97.56 171 MET A C 1
ATOM 1348 O O . MET A 1 171 ? -6.203 -9.178 7.634 1.00 97.56 171 MET A O 1
ATOM 1352 N N . GLY A 1 172 ? -5.590 -7.492 6.305 1.00 96.81 172 GLY A N 1
ATOM 1353 C CA . GLY A 1 172 ? -4.637 -6.881 7.218 1.00 96.81 172 GLY A CA 1
ATOM 1354 C C . GLY A 1 172 ? -4.866 -5.379 7.298 1.00 96.81 172 GLY A C 1
ATOM 1355 O O . GLY A 1 172 ? -5.557 -4.781 6.468 1.00 96.81 172 GLY A O 1
ATOM 1356 N N . VAL A 1 173 ? -4.248 -4.747 8.287 1.00 95.50 173 VAL A N 1
ATOM 1357 C CA . VAL A 1 173 ? -4.225 -3.289 8.402 1.00 95.50 173 VAL A CA 1
ATOM 1358 C C . VAL A 1 173 ? -2.813 -2.827 8.713 1.00 95.50 173 VAL A C 1
ATOM 1360 O O . VAL A 1 173 ? -2.082 -3.435 9.495 1.00 95.50 173 VAL A O 1
ATOM 1363 N N . PHE A 1 174 ? -2.420 -1.748 8.053 1.00 94.88 174 PHE A N 1
ATOM 1364 C CA . PHE A 1 174 ? -1.224 -0.994 8.374 1.00 94.88 174 PHE A CA 1
ATOM 1365 C C . PHE A 1 174 ? -1.648 0.288 9.079 1.00 94.88 174 PHE A C 1
ATOM 1367 O O . PHE A 1 174 ? -2.565 0.968 8.617 1.00 94.88 174 PHE A O 1
ATOM 1374 N N . ILE A 1 175 ? -0.999 0.612 10.194 1.00 94.06 175 ILE A N 1
ATOM 1375 C CA . ILE A 1 175 ? -1.335 1.788 10.991 1.00 94.06 175 ILE A CA 1
ATOM 1376 C C . ILE A 1 175 ? -0.147 2.733 10.968 1.00 94.06 175 ILE A C 1
ATOM 1378 O O . ILE A 1 175 ? 0.945 2.402 11.427 1.00 94.06 175 ILE A O 1
ATOM 1382 N N . GLU A 1 176 ? -0.378 3.918 10.424 1.00 93.19 176 GLU A N 1
ATOM 1383 C CA . GLU A 1 176 ? 0.580 5.008 10.429 1.00 93.19 176 GLU A CA 1
ATOM 1384 C C . GLU A 1 176 ? 0.319 5.893 11.645 1.00 93.19 176 GLU A C 1
ATOM 1386 O O . GLU A 1 176 ? -0.812 6.322 11.878 1.00 93.19 176 GLU A O 1
ATOM 1391 N N . GLN A 1 177 ? 1.376 6.188 12.401 1.00 93.00 177 GLN A N 1
ATOM 1392 C CA . GLN A 1 177 ? 1.347 7.163 13.483 1.00 93.00 177 GLN A CA 1
ATOM 1393 C C . GLN A 1 177 ? 2.207 8.364 13.104 1.00 93.00 177 GLN A C 1
ATOM 1395 O O . GLN A 1 177 ? 3.409 8.236 12.866 1.00 93.00 177 GLN A O 1
ATOM 1400 N N . ARG A 1 178 ? 1.602 9.549 13.091 1.00 91.00 178 ARG A N 1
ATOM 1401 C CA . ARG A 1 178 ? 2.309 10.814 12.909 1.00 91.00 178 ARG A CA 1
ATOM 1402 C C . ARG A 1 178 ? 2.432 11.522 14.249 1.00 91.00 178 ARG A C 1
ATOM 1404 O O . ARG A 1 178 ? 1.414 11.858 14.842 1.00 91.00 178 ARG A O 1
ATOM 1411 N N . ASP A 1 179 ? 3.660 11.782 14.695 1.00 90.75 179 ASP A N 1
ATOM 1412 C CA . ASP A 1 179 ? 3.928 12.546 15.921 1.00 90.75 179 ASP A CA 1
ATOM 1413 C C . ASP A 1 179 ? 3.401 13.983 15.787 1.00 90.75 179 ASP A C 1
ATOM 1415 O O . ASP A 1 179 ? 3.755 14.714 14.856 1.00 90.75 179 ASP A O 1
ATOM 1419 N N . MET A 1 180 ? 2.543 14.376 16.727 1.00 90.12 180 MET A N 1
ATOM 1420 C CA . MET A 1 180 ? 1.885 15.680 16.768 1.00 90.12 180 MET A CA 1
ATOM 1421 C C . MET A 1 180 ? 2.423 16.587 17.880 1.00 90.12 180 MET A C 1
ATOM 1423 O O . MET A 1 180 ? 2.054 17.759 17.921 1.00 90.12 180 MET A O 1
ATOM 1427 N N . ARG A 1 181 ? 3.351 16.127 18.729 1.00 87.12 181 ARG A N 1
ATOM 1428 C CA . ARG A 1 181 ? 3.854 16.897 19.888 1.00 87.12 181 ARG A CA 1
ATOM 1429 C C . ARG A 1 181 ? 4.588 18.175 19.497 1.00 87.12 181 ARG A C 1
ATOM 1431 O O . ARG A 1 181 ? 4.598 19.148 20.243 1.00 87.12 181 ARG A O 1
ATOM 1438 N N . LYS A 1 182 ? 5.199 18.179 18.311 1.00 87.25 182 LYS A N 1
ATOM 1439 C CA . LYS A 1 182 ? 5.875 19.349 17.720 1.00 87.25 182 LYS A CA 1
ATOM 1440 C C . LYS A 1 182 ? 4.992 20.100 16.718 1.00 87.25 182 LYS A C 1
ATOM 1442 O O . LYS A 1 182 ? 5.475 20.992 16.023 1.00 87.25 182 LYS A O 1
ATOM 1447 N N . SER A 1 183 ? 3.721 19.721 16.596 1.00 86.25 183 SER A N 1
ATOM 1448 C CA . SER A 1 183 ? 2.800 20.325 15.641 1.00 86.25 183 SER A CA 1
ATOM 1449 C C . SER A 1 183 ? 2.406 21.730 16.084 1.00 86.25 183 SER A C 1
ATOM 1451 O O . SER A 1 183 ? 2.013 21.952 17.224 1.00 86.25 183 SER A O 1
ATOM 1453 N N . GLN A 1 184 ? 2.455 22.680 15.152 1.00 87.69 184 GLN A N 1
ATOM 1454 C CA . GLN A 1 184 ? 1.947 24.045 15.341 1.00 87.69 184 GLN A CA 1
ATOM 1455 C C . GLN A 1 184 ? 0.499 24.189 14.843 1.00 87.69 184 GLN A C 1
ATOM 1457 O O . GLN A 1 184 ? 0.023 25.292 14.585 1.00 87.69 184 GLN A O 1
ATOM 1462 N N . THR A 1 185 ? -0.202 23.067 14.651 1.00 84.12 185 THR A N 1
ATOM 1463 C CA . THR A 1 185 ? -1.555 23.069 14.089 1.00 84.12 185 THR A CA 1
ATOM 1464 C C . THR A 1 185 ? -2.541 23.701 15.066 1.00 84.12 185 THR A C 1
ATOM 1466 O O . THR A 1 185 ? -2.600 23.332 16.241 1.00 84.12 185 THR A O 1
ATOM 1469 N N . MET A 1 186 ? -3.351 24.624 14.551 1.00 84.69 186 MET A N 1
ATOM 1470 C CA . MET A 1 186 ? -4.419 25.301 15.282 1.00 84.69 186 MET A CA 1
ATOM 1471 C C . MET A 1 186 ? -5.774 24.860 14.722 1.00 84.69 186 MET A C 1
ATOM 1473 O O . MET A 1 186 ? -5.975 24.879 13.510 1.00 84.69 186 MET A O 1
ATOM 1477 N N . VAL A 1 187 ? -6.720 24.511 15.592 1.00 80.12 187 VAL A N 1
ATOM 1478 C CA . VAL A 1 187 ? -8.118 24.230 15.229 1.00 80.12 187 VAL A CA 1
ATOM 1479 C C . VAL A 1 187 ? -9.000 25.203 15.998 1.00 80.12 187 VAL A C 1
ATOM 1481 O O . VAL A 1 187 ? -8.952 25.254 17.227 1.00 80.12 187 VAL A O 1
ATOM 1484 N N . ASN A 1 188 ? -9.775 26.020 15.278 1.00 85.44 188 ASN A N 1
ATOM 1485 C CA . ASN A 1 188 ? -10.629 27.066 15.858 1.00 85.44 188 ASN A CA 1
ATOM 1486 C C . ASN A 1 188 ? -9.871 27.992 16.833 1.00 85.44 188 ASN A C 1
ATOM 1488 O O . ASN A 1 188 ? -10.351 28.301 17.923 1.00 85.44 188 ASN A O 1
ATOM 1492 N N . GLY A 1 189 ? -8.645 28.385 16.466 1.00 86.44 189 GLY A N 1
ATOM 1493 C CA . GLY A 1 189 ? -7.800 29.271 17.275 1.00 86.44 189 GLY A CA 1
ATOM 1494 C C . GLY A 1 189 ? -7.171 28.623 18.514 1.00 86.44 189 GLY A C 1
ATOM 1495 O O . GLY A 1 189 ? -6.535 29.325 19.296 1.00 86.44 189 GLY A O 1
ATOM 1496 N N . LYS A 1 190 ? -7.304 27.303 18.699 1.00 85.19 190 LYS A N 1
ATOM 1497 C CA . LYS A 1 190 ? -6.678 26.564 19.804 1.00 85.19 190 LYS A CA 1
ATOM 1498 C C . LYS A 1 190 ? -5.608 25.602 19.280 1.00 85.19 190 LYS A C 1
ATOM 1500 O O . LYS A 1 190 ? -5.853 24.939 18.271 1.00 85.19 190 LYS A O 1
ATOM 1505 N N . PRO A 1 191 ? -4.450 25.486 19.951 1.00 84.31 191 PRO A N 1
ATOM 1506 C CA . PRO A 1 191 ? -3.427 24.526 19.560 1.00 84.31 191 PRO A CA 1
ATOM 1507 C C . PRO A 1 191 ? -3.941 23.100 19.744 1.00 84.31 191 PRO A C 1
ATOM 1509 O O . PRO A 1 191 ? -4.584 22.780 20.749 1.00 84.31 191 PRO A O 1
ATOM 1512 N N . VAL A 1 192 ? -3.641 22.241 18.774 1.00 82.12 192 VAL A N 1
ATOM 1513 C CA . VAL A 1 192 ? -3.929 20.810 18.861 1.00 82.12 192 VAL A CA 1
ATOM 1514 C C . VAL A 1 192 ? -3.045 20.191 19.944 1.00 82.12 192 VAL A C 1
ATOM 1516 O O . VAL A 1 192 ? -1.828 20.137 19.808 1.00 82.12 192 VAL A O 1
ATOM 1519 N N . LYS A 1 193 ? -3.664 19.704 21.025 1.00 84.38 193 LYS A N 1
ATOM 1520 C CA . LYS A 1 193 ? -2.993 18.963 22.104 1.00 84.38 193 LYS A CA 1
ATOM 1521 C C . LYS A 1 193 ? -3.111 17.456 21.864 1.00 84.38 193 LYS A C 1
ATOM 1523 O O . LYS A 1 193 ? -3.810 16.765 22.597 1.00 84.38 193 LYS A O 1
ATOM 1528 N N . ALA A 1 194 ? -2.483 16.973 20.797 1.00 86.12 194 ALA A N 1
ATOM 1529 C CA . ALA A 1 194 ? -2.433 15.553 20.460 1.00 86.12 194 ALA A CA 1
ATOM 1530 C C . ALA A 1 194 ? -0.990 15.046 20.516 1.00 86.12 194 ALA A C 1
ATOM 1532 O O . ALA A 1 194 ? -0.063 15.768 20.149 1.00 86.12 194 ALA A O 1
ATOM 1533 N N . LEU A 1 195 ? -0.817 13.798 20.941 1.00 90.56 195 LEU A N 1
ATOM 1534 C CA . LEU A 1 195 ? 0.466 13.102 20.903 1.00 90.56 195 LEU A CA 1
ATOM 1535 C C . LEU A 1 195 ? 0.731 12.563 19.501 1.00 90.56 195 LEU A C 1
ATOM 1537 O O . LEU A 1 195 ? 1.827 12.726 18.967 1.00 90.56 195 LEU A O 1
ATOM 1541 N N . ALA A 1 196 ? -0.299 11.990 18.875 1.00 93.06 196 ALA A N 1
ATOM 1542 C CA . ALA A 1 196 ? -0.210 11.460 17.526 1.00 93.06 196 ALA A CA 1
ATOM 1543 C C . ALA A 1 196 ? -1.521 11.611 16.747 1.00 93.06 196 ALA A C 1
ATOM 1545 O O . ALA A 1 196 ? -2.614 11.654 17.314 1.00 93.06 196 ALA A O 1
ATOM 1546 N N . GLN A 1 197 ? -1.407 11.658 15.425 1.00 92.31 197 GLN A N 1
ATOM 1547 C CA . GLN A 1 197 ? -2.507 11.397 14.503 1.00 92.31 197 GLN A CA 1
ATOM 1548 C C . GLN A 1 197 ? -2.322 9.988 13.943 1.00 92.31 197 GLN A C 1
ATOM 1550 O O . GLN A 1 197 ? -1.228 9.659 13.483 1.00 92.31 197 GLN A O 1
ATOM 1555 N N . MET A 1 198 ? -3.375 9.173 13.985 1.00 94.44 198 MET A N 1
ATOM 1556 C CA . MET A 1 198 ? -3.330 7.801 13.484 1.00 94.44 198 MET A CA 1
ATOM 1557 C C . MET A 1 198 ? -4.160 7.655 12.208 1.00 94.44 198 MET A C 1
ATOM 1559 O O . MET A 1 198 ? -5.263 8.202 12.108 1.00 94.44 198 MET A O 1
ATOM 1563 N N . SER A 1 199 ? -3.642 6.876 11.263 1.00 94.88 199 SER A N 1
ATOM 1564 C CA . SER A 1 199 ? -4.345 6.487 10.039 1.00 94.88 199 SER A CA 1
ATOM 1565 C C . SER A 1 199 ? -4.264 4.974 9.849 1.00 94.88 199 SER A C 1
ATOM 1567 O O . SER A 1 199 ? -3.184 4.402 9.974 1.00 94.88 199 SER A O 1
ATOM 1569 N N . ALA A 1 200 ? -5.383 4.323 9.527 1.00 95.12 200 ALA A N 1
ATOM 1570 C CA . ALA A 1 200 ? -5.439 2.899 9.188 1.00 95.12 200 ALA A CA 1
ATOM 1571 C C . ALA A 1 200 ? -5.571 2.695 7.680 1.00 95.12 200 ALA A C 1
ATOM 1573 O O . ALA A 1 200 ? -6.438 3.283 7.044 1.00 95.12 200 ALA A O 1
ATOM 1574 N N . TYR A 1 201 ? -4.779 1.793 7.117 1.00 94.94 201 TYR A N 1
ATOM 1575 C CA . TYR A 1 201 ? -4.808 1.433 5.704 1.00 94.94 201 TYR A CA 1
ATOM 1576 C C . TYR A 1 201 ? -5.115 -0.055 5.573 1.00 94.94 201 TYR A C 1
ATOM 1578 O O . TYR A 1 201 ? -4.370 -0.896 6.078 1.00 94.94 201 TYR A O 1
ATOM 1586 N N . THR A 1 202 ? -6.217 -0.389 4.907 1.00 95.25 202 THR A N 1
ATOM 1587 C CA . THR A 1 202 ? -6.648 -1.778 4.719 1.00 95.25 202 THR A CA 1
ATOM 1588 C C . THR A 1 202 ? -5.891 -2.439 3.590 1.00 95.25 202 THR A C 1
ATOM 1590 O O . THR A 1 202 ? -5.882 -1.923 2.475 1.00 95.25 202 THR A O 1
ATOM 1593 N N . MET A 1 203 ? -5.315 -3.602 3.866 1.00 96.81 203 MET A N 1
ATOM 1594 C CA . MET A 1 203 ? -4.627 -4.442 2.896 1.00 96.81 203 MET A CA 1
ATOM 1595 C C . MET A 1 203 ? -5.363 -5.767 2.755 1.00 96.81 203 MET A C 1
ATOM 1597 O O . MET A 1 203 ? -5.790 -6.357 3.743 1.00 96.81 203 MET A O 1
ATOM 1601 N N . PHE A 1 204 ? -5.450 -6.262 1.532 1.00 98.00 204 PHE A N 1
ATOM 1602 C CA . PHE A 1 204 ? -6.054 -7.544 1.216 1.00 98.00 204 PHE A CA 1
ATOM 1603 C C . PHE A 1 204 ? -5.045 -8.414 0.497 1.00 98.00 204 PHE A C 1
ATOM 1605 O O . PHE A 1 204 ? -4.448 -7.968 -0.482 1.00 98.00 204 PHE A O 1
ATOM 1612 N N . TRP A 1 205 ? -4.856 -9.639 0.974 1.00 97.88 205 TRP A N 1
ATOM 1613 C CA . TRP A 1 205 ? -4.017 -10.633 0.320 1.00 97.88 205 TRP A CA 1
ATOM 1614 C C . TRP A 1 205 ? -4.890 -11.747 -0.245 1.00 97.88 205 TRP A C 1
ATOM 1616 O O . TRP A 1 205 ? -5.637 -12.396 0.484 1.00 97.88 205 TRP A O 1
ATOM 1626 N N . ASN A 1 206 ? -4.791 -11.955 -1.555 1.00 98.00 206 ASN A N 1
ATOM 1627 C CA . ASN A 1 206 ? -5.438 -13.062 -2.240 1.00 98.00 206 ASN A CA 1
ATOM 1628 C C . ASN A 1 206 ? -4.488 -14.268 -2.284 1.00 98.00 206 ASN A C 1
ATOM 1630 O O . ASN A 1 206 ? -3.454 -14.214 -2.950 1.00 98.00 206 ASN A O 1
ATOM 1634 N N . SER A 1 207 ? -4.831 -15.349 -1.588 1.00 97.25 207 SER A N 1
ATOM 1635 C CA . SER A 1 207 ? -4.076 -16.607 -1.600 1.00 97.25 207 SER A CA 1
ATOM 1636 C C . SER A 1 207 ? -4.587 -17.629 -2.616 1.00 97.25 207 SER A C 1
ATOM 1638 O O . SER A 1 207 ? -4.000 -18.704 -2.736 1.00 97.25 207 SER A O 1
ATOM 1640 N N . THR A 1 208 ? -5.661 -17.317 -3.343 1.00 96.81 208 THR A N 1
ATOM 1641 C CA . THR A 1 208 ? -6.191 -18.187 -4.397 1.00 96.81 208 THR A CA 1
ATOM 1642 C C . THR A 1 208 ? -5.321 -18.136 -5.655 1.00 96.81 208 THR A C 1
ATOM 1644 O O . THR A 1 208 ? -4.413 -17.312 -5.790 1.00 96.81 208 THR A O 1
ATOM 1647 N N . ASP A 1 209 ? -5.613 -19.028 -6.598 1.00 96.62 209 ASP A N 1
ATOM 1648 C CA . ASP A 1 209 ? -4.989 -19.111 -7.918 1.00 96.62 209 ASP A CA 1
ATOM 1649 C C . ASP A 1 209 ? -5.679 -18.233 -8.979 1.00 96.62 209 ASP A C 1
ATOM 1651 O O . ASP A 1 209 ? -5.213 -18.160 -10.118 1.00 96.62 209 ASP A O 1
ATOM 1655 N N . LYS A 1 210 ? -6.767 -17.539 -8.619 1.00 95.94 210 LYS A N 1
ATOM 1656 C CA . LYS A 1 210 ? -7.550 -16.676 -9.514 1.00 95.94 210 LYS A CA 1
ATOM 1657 C C . LYS A 1 210 ? -7.594 -15.247 -9.008 1.00 95.94 210 LYS A C 1
ATOM 1659 O O . LYS A 1 210 ? -7.518 -14.990 -7.812 1.00 95.94 210 LYS A O 1
ATOM 1664 N N . SER A 1 211 ? -7.731 -14.295 -9.922 1.00 96.00 211 SER A N 1
ATOM 1665 C CA . SER A 1 211 ? -7.983 -12.912 -9.533 1.00 96.00 211 SER A CA 1
ATOM 1666 C C . SER A 1 211 ? -9.322 -12.793 -8.812 1.00 96.00 211 SER A C 1
ATOM 1668 O O . SER A 1 211 ? -10.319 -13.390 -9.223 1.00 96.00 211 SER A O 1
ATOM 1670 N N . VAL A 1 212 ? -9.330 -11.988 -7.755 1.00 97.25 212 VAL A N 1
ATOM 1671 C CA . VAL A 1 212 ? -10.513 -11.684 -6.953 1.00 97.25 212 VAL A CA 1
ATOM 1672 C C . VAL A 1 212 ? -10.816 -10.198 -7.080 1.00 97.25 212 VAL A C 1
ATOM 1674 O O . VAL A 1 212 ? -9.913 -9.369 -6.984 1.00 97.25 212 VAL A O 1
ATOM 1677 N N . GLN A 1 213 ? -12.082 -9.851 -7.295 1.00 97.50 213 GLN A N 1
ATOM 1678 C CA . GLN A 1 213 ? -12.529 -8.460 -7.350 1.00 97.50 213 GLN A CA 1
ATOM 1679 C C . GLN A 1 213 ? -13.101 -8.053 -5.992 1.00 97.50 213 GLN A C 1
ATOM 1681 O O . GLN A 1 213 ? -14.014 -8.694 -5.470 1.00 97.50 213 GLN A O 1
ATOM 1686 N N . LEU A 1 214 ? -12.582 -6.970 -5.426 1.00 97.00 214 LEU A N 1
ATOM 1687 C CA . LEU A 1 214 ? -13.068 -6.389 -4.181 1.00 97.00 214 LEU A CA 1
ATOM 1688 C C . LEU A 1 214 ? -13.758 -5.063 -4.459 1.00 97.00 214 LEU A C 1
ATOM 1690 O O . LEU A 1 214 ? -13.299 -4.266 -5.272 1.00 97.00 214 LEU A O 1
ATOM 1694 N N . VAL A 1 215 ? -14.859 -4.803 -3.766 1.00 95.50 215 VAL A N 1
ATOM 1695 C CA . VAL A 1 215 ? -15.611 -3.560 -3.944 1.00 95.50 215 VAL A CA 1
ATOM 1696 C C . VAL A 1 215 ? -15.009 -2.466 -3.061 1.00 95.50 215 VAL A C 1
ATOM 1698 O O . VAL A 1 215 ? -14.721 -2.708 -1.889 1.00 95.50 215 VAL A O 1
ATOM 1701 N N . SER A 1 216 ? -14.822 -1.282 -3.644 1.00 92.81 216 SER A N 1
ATOM 1702 C CA . SER A 1 216 ? -14.291 -0.050 -3.051 1.00 92.81 216 SER A CA 1
ATOM 1703 C C . SER A 1 216 ? -15.281 1.111 -3.228 1.00 92.81 216 SER A C 1
ATOM 1705 O O . SER A 1 216 ? -14.934 2.222 -3.640 1.00 92.81 216 SER A O 1
ATOM 1707 N N . TYR A 1 217 ? -16.561 0.840 -2.977 1.00 92.38 217 TYR A N 1
ATOM 1708 C CA . TYR A 1 217 ? -17.638 1.800 -3.165 1.00 92.38 217 TYR A CA 1
ATOM 1709 C C . TYR A 1 217 ? -18.040 2.395 -1.803 1.00 92.38 217 TYR A C 1
ATOM 1711 O O . TYR A 1 217 ? -18.687 1.725 -0.999 1.00 92.38 217 TYR A O 1
ATOM 1719 N N . PRO A 1 218 ? -17.683 3.662 -1.518 1.00 88.00 218 PRO A N 1
ATOM 1720 C CA . PRO A 1 218 ? -17.728 4.224 -0.162 1.00 88.00 218 PRO A CA 1
ATOM 1721 C C . PRO A 1 218 ? -19.139 4.410 0.423 1.00 88.00 218 PRO A C 1
ATOM 1723 O O . PRO A 1 218 ? -19.264 4.797 1.580 1.00 88.00 218 PRO A O 1
ATOM 1726 N N . TYR A 1 219 ? -20.193 4.153 -0.359 1.00 90.38 219 TYR A N 1
ATOM 1727 C CA . TYR A 1 219 ? -21.590 4.277 0.071 1.00 90.38 219 TYR A CA 1
ATOM 1728 C C . TYR A 1 219 ? -22.244 2.939 0.456 1.00 90.38 219 TYR A C 1
ATOM 1730 O O . TYR A 1 219 ? -23.442 2.925 0.753 1.00 90.38 219 TYR A O 1
ATOM 1738 N N . ASP A 1 220 ? -21.502 1.829 0.407 1.00 90.06 220 ASP A N 1
ATOM 1739 C CA . ASP A 1 220 ? -21.969 0.499 0.836 1.00 90.06 220 ASP A CA 1
ATOM 1740 C C . ASP A 1 220 ? -21.607 0.165 2.289 1.00 90.06 220 ASP A C 1
ATOM 1742 O O . ASP A 1 220 ? -21.843 -0.956 2.729 1.00 90.06 220 ASP A O 1
ATOM 1746 N N . ASP A 1 221 ? -21.002 1.101 3.025 1.00 89.06 221 ASP A N 1
ATOM 1747 C CA . ASP A 1 221 ? -20.611 0.919 4.430 1.00 89.06 221 ASP A CA 1
ATOM 1748 C C . ASP A 1 221 ? -19.789 -0.362 4.661 1.00 89.06 221 ASP A C 1
ATOM 1750 O O . ASP A 1 221 ? -19.919 -1.076 5.656 1.00 89.06 221 ASP A O 1
ATOM 1754 N N . GLN A 1 222 ? -18.924 -0.658 3.688 1.00 93.31 222 GLN A N 1
ATOM 1755 C CA . GLN A 1 222 ? -18.184 -1.916 3.616 1.00 93.31 222 GLN A CA 1
ATOM 1756 C C . GLN A 1 222 ? -17.193 -2.072 4.761 1.00 93.31 222 GLN A C 1
ATOM 1758 O O . GLN A 1 222 ? -16.842 -3.191 5.117 1.00 93.31 222 GLN A O 1
ATOM 1763 N N . PHE A 1 223 ? -16.727 -0.952 5.309 1.00 94.75 223 PHE A N 1
ATOM 1764 C CA . PHE A 1 223 ? -15.728 -0.909 6.357 1.00 94.75 223 PHE A CA 1
ATOM 1765 C C . PHE A 1 223 ? -16.343 -0.424 7.661 1.00 94.75 223 PHE A C 1
ATOM 1767 O O . PHE A 1 223 ? -16.975 0.632 7.703 1.00 94.75 223 PHE A O 1
ATOM 1774 N N . VAL A 1 224 ? -16.095 -1.164 8.737 1.00 95.06 224 VAL A N 1
ATOM 1775 C CA . VAL A 1 224 ? -16.348 -0.710 10.107 1.00 95.06 224 VAL A CA 1
ATOM 1776 C C . VAL A 1 224 ? -15.047 -0.800 10.882 1.00 95.06 224 VAL A C 1
ATOM 1778 O O . VAL A 1 224 ? -14.350 -1.811 10.809 1.00 95.06 224 VAL A O 1
ATOM 1781 N N . ILE A 1 225 ? -14.718 0.277 11.589 1.00 95.69 225 ILE A N 1
ATOM 1782 C CA . ILE A 1 225 ? -13.564 0.351 12.480 1.00 95.69 225 ILE A CA 1
ATOM 1783 C C . ILE A 1 225 ? -14.088 0.523 13.894 1.00 95.69 225 ILE A C 1
ATOM 1785 O O . ILE A 1 225 ? -14.811 1.480 14.171 1.00 95.69 225 ILE A O 1
ATOM 1789 N N . GLU A 1 226 ? -13.680 -0.373 14.783 1.00 96.81 226 GLU A N 1
ATOM 1790 C CA . GLU A 1 226 ? -13.853 -0.187 16.217 1.00 96.81 226 GLU A CA 1
ATOM 1791 C C . GLU A 1 226 ? -12.482 0.165 16.785 1.00 96.81 226 GLU A C 1
ATOM 1793 O O . GLU A 1 226 ? -11.509 -0.573 16.622 1.00 96.81 226 GLU A O 1
ATOM 1798 N N . LEU A 1 227 ? -12.395 1.335 17.408 1.00 97.25 227 LEU A N 1
ATOM 1799 C CA . LEU A 1 227 ? -11.180 1.828 18.034 1.00 97.25 227 LEU A CA 1
ATOM 1800 C C . LEU A 1 227 ? -11.471 2.086 19.506 1.00 97.25 227 LEU A C 1
ATOM 1802 O O . LEU A 1 227 ? -12.450 2.757 19.823 1.00 97.25 227 LEU A O 1
ATOM 1806 N N . THR A 1 228 ? -10.617 1.602 20.400 1.00 97.50 228 THR A N 1
ATOM 1807 C CA . THR A 1 228 ? -10.683 1.933 21.826 1.00 97.50 228 THR A CA 1
ATOM 1808 C C . THR A 1 228 ? -9.420 2.646 22.281 1.00 97.50 228 THR A C 1
ATOM 1810 O O . THR A 1 228 ? -8.314 2.320 21.840 1.00 97.50 228 THR A O 1
ATOM 1813 N N . ASP A 1 229 ? -9.586 3.611 23.182 1.00 96.81 229 ASP A N 1
ATOM 1814 C CA . ASP A 1 229 ? -8.483 4.288 23.857 1.00 96.81 229 ASP A CA 1
ATOM 1815 C C . ASP A 1 229 ? -7.816 3.379 24.918 1.00 96.81 229 ASP A C 1
ATOM 1817 O O . ASP A 1 229 ? -8.316 2.281 25.191 1.00 96.81 229 ASP A O 1
ATOM 1821 N N . PRO A 1 230 ? -6.698 3.813 25.531 1.00 97.56 230 PRO A N 1
ATOM 1822 C CA . PRO A 1 230 ? -6.010 3.045 26.572 1.00 97.56 230 PRO A CA 1
ATOM 1823 C C . PRO A 1 230 ? -6.848 2.740 27.824 1.00 97.56 230 PRO A C 1
ATOM 1825 O O . PRO A 1 230 ? -6.511 1.819 28.564 1.00 97.56 230 PRO A O 1
ATOM 1828 N N . ASP A 1 231 ? -7.947 3.467 28.052 1.00 96.94 231 ASP A N 1
ATOM 1829 C CA . ASP A 1 231 ? -8.890 3.216 29.149 1.00 96.94 231 ASP A CA 1
ATOM 1830 C C . ASP A 1 231 ? -10.031 2.265 28.723 1.00 96.94 231 ASP A C 1
ATOM 1832 O O . ASP A 1 231 ? -10.975 2.041 29.484 1.00 96.94 231 ASP A O 1
ATOM 1836 N N . GLY A 1 232 ? -9.989 1.738 27.494 1.00 96.31 232 GLY A N 1
ATOM 1837 C CA . GLY A 1 232 ? -11.023 0.881 26.916 1.00 96.31 232 GLY A CA 1
ATOM 1838 C C . GLY A 1 232 ? -12.263 1.634 26.428 1.00 96.31 232 GLY A C 1
ATOM 1839 O O . GLY A 1 232 ? -13.283 1.005 26.147 1.00 96.31 232 GLY A O 1
ATOM 1840 N N . LYS A 1 233 ? -12.220 2.969 26.323 1.00 96.81 233 LYS A N 1
ATOM 1841 C CA . LYS A 1 233 ? -13.363 3.757 25.841 1.00 96.81 233 LYS A CA 1
ATOM 1842 C C . LYS A 1 233 ? -13.405 3.760 24.314 1.00 96.81 233 LYS A C 1
ATOM 1844 O O . LYS A 1 233 ? -12.370 4.009 23.695 1.00 96.81 233 LYS A O 1
ATOM 1849 N N . PRO A 1 234 ? -14.576 3.542 23.692 1.00 96.19 234 PRO A N 1
ATOM 1850 C CA . PRO A 1 234 ? -14.696 3.594 22.243 1.00 96.19 234 PRO A CA 1
ATOM 1851 C C . PRO A 1 234 ? -14.434 5.012 21.720 1.00 96.19 234 PRO A C 1
ATOM 1853 O O . PRO A 1 234 ? -14.897 6.000 22.293 1.00 96.19 234 PRO A O 1
ATOM 1856 N N . ILE A 1 235 ? -13.704 5.094 20.612 1.00 94.56 235 ILE A N 1
ATOM 1857 C CA . ILE A 1 235 ? -13.472 6.296 19.817 1.00 94.56 235 ILE A CA 1
ATOM 1858 C C . ILE A 1 235 ? -14.274 6.141 18.528 1.00 94.56 235 ILE A C 1
ATOM 1860 O O . ILE A 1 235 ? -14.135 5.152 17.811 1.00 94.56 235 ILE A O 1
ATOM 1864 N N . GLU A 1 236 ? -15.113 7.128 18.231 1.00 92.94 236 GLU A N 1
ATOM 1865 C CA . GLU A 1 236 ? -15.887 7.145 16.995 1.00 92.94 236 GLU A CA 1
ATOM 1866 C C . GLU A 1 236 ? -14.964 7.337 15.782 1.00 92.94 236 GLU A C 1
ATOM 1868 O O . GLU A 1 236 ? -14.158 8.270 15.736 1.00 92.94 236 GLU A O 1
ATOM 1873 N N . VAL A 1 237 ? -15.106 6.461 14.785 1.00 92.56 237 VAL A N 1
ATOM 1874 C CA . VAL A 1 237 ? -14.383 6.537 13.513 1.00 92.56 237 VAL A CA 1
ATOM 1875 C C . VAL A 1 237 ? -15.402 6.600 12.382 1.00 92.56 237 VAL A C 1
ATOM 1877 O O . VAL A 1 237 ? -16.171 5.665 12.171 1.00 92.56 237 VAL A O 1
ATOM 1880 N N . GLN A 1 238 ? -15.395 7.697 11.623 1.00 87.94 238 GLN A N 1
ATOM 1881 C CA . GLN A 1 238 ? -16.199 7.796 10.406 1.00 87.94 238 GLN A CA 1
ATOM 1882 C C . GLN A 1 238 ? -15.540 7.005 9.275 1.00 87.94 238 GLN A C 1
ATOM 1884 O O . GLN A 1 238 ? -14.455 7.350 8.807 1.00 87.94 238 GLN A O 1
ATOM 1889 N N . THR A 1 239 ? -16.219 5.957 8.813 1.00 84.50 239 THR A N 1
ATOM 1890 C CA . THR A 1 239 ? -15.788 5.127 7.676 1.00 84.50 239 THR A CA 1
ATOM 1891 C C . THR A 1 239 ? -16.669 5.290 6.441 1.00 84.50 239 THR A C 1
ATOM 1893 O O . THR A 1 239 ? -16.312 4.808 5.366 1.00 84.50 239 THR A O 1
ATOM 1896 N N . THR A 1 240 ? -17.805 5.971 6.578 1.00 78.81 240 THR A N 1
ATOM 1897 C CA . THR A 1 240 ? -18.851 6.047 5.560 1.00 78.81 240 THR A CA 1
ATOM 1898 C C . THR A 1 240 ? -18.984 7.461 5.016 1.00 78.81 240 THR A C 1
ATOM 1900 O O . THR A 1 240 ? -18.818 8.453 5.729 1.00 78.81 240 THR A O 1
ATOM 1903 N N . VAL A 1 241 ? -19.272 7.566 3.717 1.00 80.94 241 VAL A N 1
ATOM 1904 C CA . VAL A 1 241 ? -19.568 8.852 3.083 1.00 80.94 241 VAL A CA 1
ATOM 1905 C C . VAL A 1 241 ? -21.078 9.019 3.011 1.00 80.94 241 VAL A C 1
ATOM 1907 O O . VAL A 1 241 ? -21.762 8.312 2.270 1.00 80.94 241 VAL A O 1
ATOM 1910 N N . THR A 1 242 ? -21.606 9.997 3.739 1.00 77.75 242 THR A N 1
ATOM 1911 C CA . THR A 1 242 ? -23.021 10.362 3.647 1.00 77.75 242 THR A CA 1
ATOM 1912 C C . THR A 1 242 ? -23.213 11.356 2.504 1.00 77.75 242 THR A C 1
ATOM 1914 O O . THR A 1 242 ? -22.686 12.467 2.548 1.00 77.75 242 THR A O 1
ATOM 1917 N N . ALA A 1 243 ? -23.983 10.983 1.479 1.00 78.06 243 ALA A N 1
ATOM 1918 C CA . ALA A 1 243 ? -24.428 11.905 0.433 1.00 78.06 243 ALA A CA 1
ATOM 1919 C C . ALA A 1 243 ? -25.958 11.872 0.301 1.00 78.06 243 ALA A C 1
ATOM 1921 O O . ALA A 1 243 ? -26.543 10.795 0.433 1.00 78.06 243 ALA A O 1
ATOM 1922 N N . PRO A 1 244 ? -26.610 13.010 -0.022 1.00 79.31 244 PRO A N 1
ATOM 1923 C CA . PRO A 1 244 ? -28.059 13.065 -0.240 1.00 79.31 244 PRO A CA 1
ATOM 1924 C C . PRO A 1 244 ? -28.545 12.095 -1.323 1.00 79.31 244 PRO A C 1
ATOM 1926 O O . PRO A 1 244 ? -29.656 11.581 -1.250 1.00 79.31 244 PRO A O 1
ATOM 1929 N N . GLN A 1 245 ? -27.699 11.830 -2.322 1.00 86.06 245 GLN A N 1
ATOM 1930 C CA . GLN A 1 245 ? -27.954 10.859 -3.3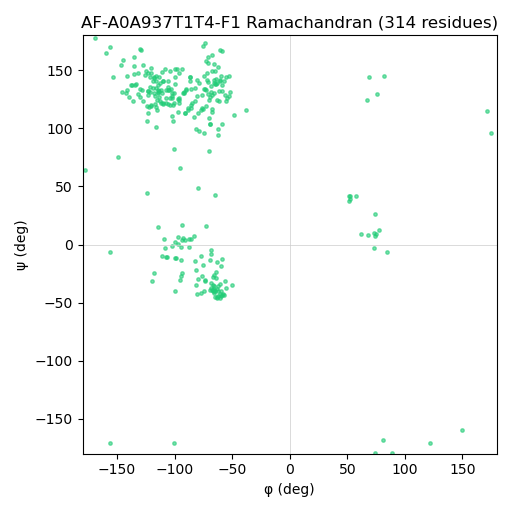76 1.00 86.06 245 GLN A CA 1
ATOM 1931 C C . GLN A 1 245 ? -26.694 10.031 -3.624 1.00 86.06 245 GLN A C 1
ATOM 1933 O O . GLN A 1 245 ? -25.633 10.574 -3.937 1.00 86.06 245 GLN A O 1
ATOM 1938 N N . LYS A 1 246 ? -26.816 8.706 -3.501 1.00 89.25 246 LYS A N 1
ATOM 1939 C CA . LYS A 1 246 ? -25.725 7.769 -3.784 1.00 89.25 246 LYS A CA 1
ATOM 1940 C C . LYS A 1 246 ? -25.506 7.699 -5.308 1.00 89.25 246 LYS A C 1
ATOM 1942 O O . LYS A 1 246 ? -26.440 7.331 -6.024 1.00 89.25 246 LYS A O 1
ATOM 1947 N N . PRO A 1 247 ? -24.321 8.060 -5.840 1.00 90.25 247 PRO A N 1
ATOM 1948 C CA . PRO A 1 247 ? -24.040 7.955 -7.273 1.00 90.25 247 PRO A CA 1
ATOM 1949 C C . PRO A 1 247 ? -24.040 6.484 -7.706 1.00 90.25 247 PRO A C 1
ATOM 1951 O O . PRO A 1 247 ? -23.644 5.641 -6.917 1.00 90.25 247 PRO A O 1
ATOM 1954 N N . PRO A 1 248 ? -24.415 6.118 -8.939 1.00 91.75 248 PRO A N 1
ATOM 1955 C CA . PRO A 1 248 ? -24.403 4.714 -9.347 1.00 91.75 248 PRO A CA 1
ATOM 1956 C C . PRO A 1 248 ? -22.992 4.116 -9.258 1.00 91.75 248 PRO A C 1
ATOM 1958 O O . PRO A 1 248 ? -22.007 4.777 -9.602 1.00 91.75 248 PRO A O 1
ATOM 1961 N N . ILE A 1 249 ? -22.911 2.855 -8.829 1.00 92.56 249 ILE A N 1
ATOM 1962 C CA . ILE A 1 249 ? -21.661 2.091 -8.808 1.00 92.56 249 ILE A CA 1
ATOM 1963 C C . ILE A 1 249 ? -21.123 1.889 -10.234 1.00 92.56 249 ILE A C 1
ATOM 1965 O O . ILE A 1 249 ? -21.885 1.691 -11.183 1.00 92.56 249 ILE A O 1
ATOM 1969 N N . LYS A 1 250 ? -19.800 1.957 -10.396 1.00 94.06 250 LYS A N 1
ATOM 1970 C CA . LYS A 1 250 ? -19.094 1.876 -11.681 1.00 94.06 250 LYS A CA 1
ATOM 1971 C C . LYS A 1 250 ? -17.956 0.860 -11.618 1.00 94.06 250 LYS A C 1
ATOM 1973 O O . LYS A 1 250 ? -17.532 0.443 -10.546 1.00 94.06 250 LYS A O 1
ATOM 1978 N N . LYS A 1 251 ? -17.399 0.512 -12.784 1.00 93.44 251 LYS A N 1
ATOM 1979 C CA . LYS A 1 251 ? -16.293 -0.455 -12.899 1.00 93.44 251 LYS A CA 1
ATOM 1980 C C . LYS A 1 251 ? -15.063 -0.109 -12.055 1.00 93.44 251 LYS A C 1
ATOM 1982 O O . LYS A 1 251 ? -14.481 -0.998 -11.461 1.00 93.44 251 LYS A O 1
ATOM 1987 N N . HIS A 1 252 ? -14.703 1.169 -11.941 1.00 90.88 252 HIS A N 1
ATOM 1988 C CA . HIS A 1 252 ? -13.552 1.584 -11.127 1.00 90.88 252 HIS A CA 1
ATOM 1989 C C . HIS A 1 252 ? -13.759 1.402 -9.612 1.00 90.88 252 HIS A C 1
ATOM 1991 O O . HIS A 1 252 ? -12.820 1.604 -8.851 1.00 90.88 252 HIS A O 1
ATOM 1997 N N . ASN A 1 253 ? -14.975 1.064 -9.164 1.00 93.75 253 ASN A N 1
ATOM 1998 C CA . ASN A 1 253 ? -15.251 0.705 -7.772 1.00 93.75 253 ASN A CA 1
ATOM 1999 C C . ASN A 1 253 ? -14.990 -0.779 -7.481 1.00 93.75 253 ASN A C 1
ATOM 2001 O O . ASN A 1 253 ? -15.299 -1.235 -6.387 1.00 93.75 253 ASN A O 1
ATOM 2005 N N . PHE A 1 254 ? -14.475 -1.536 -8.447 1.00 95.25 254 PHE A N 1
ATOM 2006 C CA . PHE A 1 254 ? -14.023 -2.908 -8.267 1.00 95.25 254 PHE A CA 1
ATOM 2007 C C . PHE A 1 254 ? -12.512 -2.909 -8.458 1.00 95.25 254 PHE A C 1
ATOM 2009 O O . PHE A 1 254 ? -11.998 -2.421 -9.466 1.00 95.25 254 PHE A O 1
ATOM 2016 N N . VAL A 1 255 ? -11.807 -3.383 -7.442 1.00 95.00 255 VAL A N 1
ATOM 2017 C CA . VAL A 1 255 ? -10.354 -3.430 -7.386 1.00 95.00 255 VAL A CA 1
ATOM 2018 C C . VAL A 1 255 ? -9.939 -4.883 -7.479 1.00 95.00 255 VAL A C 1
ATOM 2020 O O . VAL A 1 255 ? -10.298 -5.699 -6.631 1.00 95.00 255 VAL A O 1
ATOM 2023 N N . GLU A 1 256 ? -9.153 -5.190 -8.500 1.00 95.50 256 GLU A N 1
ATOM 2024 C CA . GLU A 1 256 ? -8.584 -6.514 -8.663 1.00 95.50 256 GLU A CA 1
ATOM 2025 C C . GLU A 1 256 ? -7.456 -6.760 -7.658 1.00 95.50 256 GLU A C 1
ATOM 2027 O O . GLU A 1 256 ? -6.533 -5.953 -7.503 1.00 95.50 256 GLU A O 1
ATOM 2032 N N . VAL A 1 257 ? -7.503 -7.929 -7.027 1.00 96.75 257 VAL A N 1
ATOM 2033 C CA . VAL A 1 257 ? -6.400 -8.516 -6.276 1.00 96.75 257 VAL A CA 1
ATOM 2034 C C . VAL A 1 257 ? -6.002 -9.802 -6.985 1.00 96.75 257 VAL A C 1
ATOM 2036 O O . VAL A 1 257 ? -6.673 -10.829 -6.870 1.00 96.75 257 VAL A O 1
ATOM 2039 N N . ALA A 1 258 ? -4.921 -9.742 -7.759 1.00 94.88 258 ALA A N 1
ATOM 2040 C CA . ALA A 1 258 ? -4.435 -10.895 -8.510 1.00 94.88 258 ALA A CA 1
ATOM 2041 C C . ALA A 1 258 ? -3.889 -12.006 -7.574 1.00 94.88 258 ALA A C 1
ATOM 2043 O O . ALA A 1 258 ? -3.596 -11.735 -6.402 1.00 94.88 258 ALA A O 1
ATOM 2044 N N . PRO A 1 259 ? -3.726 -13.248 -8.066 1.00 95.81 259 PRO A N 1
ATOM 2045 C CA . PRO A 1 259 ? -3.228 -14.379 -7.279 1.00 95.81 259 PRO A CA 1
ATOM 2046 C C . PRO A 1 259 ? -1.916 -14.085 -6.550 1.00 95.81 259 PRO A C 1
ATOM 2048 O O . PRO A 1 259 ? -0.954 -13.580 -7.136 1.00 95.81 259 PRO A O 1
ATOM 2051 N N . GLY A 1 260 ? -1.863 -14.396 -5.256 1.00 94.81 260 GLY A N 1
ATOM 2052 C CA . GLY A 1 260 ? -0.689 -14.183 -4.408 1.00 94.81 260 GLY A CA 1
ATOM 2053 C C . GLY A 1 260 ? -0.342 -12.713 -4.145 1.00 94.81 260 GLY A C 1
ATOM 2054 O O . GLY A 1 260 ? 0.732 -12.432 -3.608 1.00 94.81 260 GLY A O 1
ATOM 2055 N N . ARG A 1 261 ? -1.196 -11.757 -4.537 1.00 95.38 261 ARG A N 1
ATOM 2056 C CA . ARG A 1 261 ? -0.923 -10.319 -4.405 1.00 95.38 261 ARG A CA 1
ATOM 2057 C C . ARG A 1 261 ? -1.573 -9.715 -3.177 1.00 95.38 261 ARG A C 1
ATOM 2059 O O . ARG A 1 261 ? -2.645 -10.133 -2.750 1.00 95.38 261 ARG A O 1
ATOM 2066 N N . VAL A 1 262 ? -0.916 -8.674 -2.672 1.00 96.31 262 VAL A N 1
ATOM 2067 C CA . VAL A 1 262 ? -1.482 -7.751 -1.689 1.00 96.31 262 VAL A CA 1
ATOM 2068 C C . VAL A 1 262 ? -1.953 -6.497 -2.413 1.00 96.31 262 VAL A C 1
ATOM 2070 O O . VAL A 1 262 ? -1.239 -5.989 -3.283 1.00 96.31 262 VAL A O 1
ATOM 2073 N N . LYS A 1 263 ? -3.125 -5.988 -2.039 1.00 96.00 263 LYS A N 1
ATOM 2074 C CA . LYS A 1 263 ? -3.667 -4.726 -2.536 1.00 96.00 263 LYS A CA 1
ATOM 2075 C C . LYS A 1 263 ? -4.301 -3.920 -1.410 1.00 96.00 263 LYS A C 1
ATOM 2077 O O . LYS A 1 263 ? -5.009 -4.475 -0.575 1.00 96.00 263 LYS A O 1
ATOM 2082 N N . MET A 1 264 ? -4.058 -2.618 -1.389 1.00 94.50 264 MET A N 1
ATOM 2083 C CA . MET A 1 264 ? -4.784 -1.682 -0.548 1.00 94.50 264 MET A CA 1
ATOM 2084 C C . MET A 1 264 ? -6.122 -1.329 -1.191 1.00 94.50 264 MET A C 1
ATOM 2086 O O . MET A 1 264 ? -6.217 -1.131 -2.404 1.00 94.50 264 MET A O 1
ATOM 2090 N N . ILE A 1 265 ? -7.150 -1.195 -0.360 1.00 90.88 265 ILE A N 1
ATOM 2091 C CA . ILE A 1 265 ? -8.448 -0.652 -0.767 1.00 90.88 265 ILE A CA 1
ATOM 2092 C C . ILE A 1 265 ? -8.749 0.612 0.028 1.00 90.88 265 ILE A C 1
ATOM 2094 O O . ILE A 1 265 ? -8.452 0.685 1.215 1.00 90.88 265 ILE A O 1
ATOM 2098 N N . GLY A 1 266 ? -9.336 1.607 -0.639 1.00 84.06 266 GLY A N 1
ATOM 2099 C CA . GLY A 1 266 ? -9.639 2.908 -0.046 1.00 84.06 266 GLY A CA 1
ATOM 2100 C C . GLY A 1 266 ? -8.434 3.853 -0.004 1.00 84.06 266 GLY A C 1
ATOM 2101 O O . GLY A 1 266 ? -7.415 3.616 -0.649 1.00 84.06 266 GLY A O 1
ATOM 2102 N N . TYR A 1 267 ? -8.575 4.950 0.741 1.00 77.19 267 TYR A N 1
ATOM 2103 C CA . TYR A 1 267 ? -7.590 6.043 0.821 1.00 77.19 267 TYR A CA 1
ATOM 2104 C C . TYR A 1 267 ? -6.950 6.184 2.213 1.00 77.19 267 TYR A C 1
ATOM 2106 O O . TYR A 1 267 ? -6.320 7.195 2.508 1.00 77.19 267 TYR A O 1
ATOM 2114 N N . GLY A 1 268 ? -7.107 5.163 3.058 1.00 88.19 268 GLY A N 1
ATOM 2115 C CA . GLY A 1 268 ? -6.804 5.231 4.484 1.00 88.19 268 GLY A CA 1
ATOM 2116 C C . GLY A 1 268 ? -7.940 5.874 5.287 1.00 88.19 268 GLY A C 1
ATOM 2117 O O . GLY A 1 268 ? -8.630 6.777 4.818 1.00 88.19 268 GLY A O 1
ATOM 2118 N N . PHE A 1 269 ? -8.147 5.382 6.502 1.00 91.50 269 PHE A N 1
ATOM 2119 C CA . PHE A 1 269 ? -9.124 5.885 7.460 1.00 91.50 269 PHE A CA 1
ATOM 2120 C C . PHE A 1 269 ? -8.408 6.720 8.508 1.00 91.50 269 PHE A C 1
ATOM 2122 O O . PHE A 1 269 ? -7.478 6.240 9.156 1.00 91.50 269 PHE A O 1
ATOM 2129 N N . GLN A 1 270 ? -8.854 7.955 8.705 1.00 91.69 270 GLN A N 1
ATOM 2130 C CA . GLN A 1 270 ? -8.365 8.779 9.800 1.00 91.69 270 GLN A CA 1
ATOM 2131 C C . GLN A 1 270 ? -9.015 8.312 11.107 1.00 91.69 270 GLN A C 1
ATOM 2133 O O . GLN A 1 270 ? -10.226 8.406 11.272 1.00 91.69 270 GLN A O 1
ATOM 2138 N N . LEU A 1 271 ? -8.202 7.832 12.046 1.00 90.50 271 LEU A N 1
ATOM 2139 C CA . LEU A 1 271 ? -8.659 7.187 13.284 1.00 90.50 271 LEU A CA 1
ATOM 2140 C C . LEU A 1 271 ? -8.913 8.167 14.445 1.00 90.50 271 LEU A C 1
ATOM 2142 O O . LEU A 1 271 ? -9.179 7.760 15.569 1.00 90.50 271 LEU A O 1
ATOM 2146 N N . GLY A 1 272 ? -8.802 9.470 14.191 1.00 82.44 272 GLY A N 1
ATOM 2147 C CA . GLY A 1 272 ? -8.819 10.505 15.223 1.00 82.44 272 GLY A CA 1
ATOM 2148 C C . GLY A 1 272 ? -7.427 10.823 15.782 1.00 82.44 272 GLY A C 1
ATOM 2149 O O . GLY A 1 272 ? -6.400 10.311 15.330 1.00 82.44 272 GLY A O 1
ATOM 2150 N N . MET A 1 273 ? -7.388 11.758 16.731 1.00 89.06 273 MET A N 1
ATOM 2151 C CA . MET A 1 273 ? -6.155 12.195 17.386 1.00 89.06 273 MET A CA 1
ATOM 2152 C C . MET A 1 273 ? -5.965 11.444 18.704 1.00 89.06 273 MET A C 1
ATOM 2154 O O . MET A 1 273 ? -6.831 11.498 19.576 1.00 89.06 273 MET A O 1
ATOM 2158 N N . ALA A 1 274 ? -4.811 10.805 18.876 1.00 92.56 274 ALA A N 1
ATOM 2159 C CA . ALA A 1 274 ? -4.413 10.215 20.145 1.00 92.56 274 ALA A CA 1
ATOM 2160 C C . ALA A 1 274 ? -3.980 11.327 21.109 1.00 92.56 274 ALA A C 1
ATOM 2162 O O . ALA A 1 274 ? -3.011 12.047 20.855 1.00 92.56 274 ALA A O 1
ATOM 2163 N N . THR A 1 275 ? -4.709 11.485 22.212 1.00 91.50 275 THR A N 1
ATOM 2164 C CA . THR A 1 275 ? -4.446 12.514 23.238 1.00 91.50 275 THR A CA 1
ATOM 2165 C C . THR A 1 275 ? -3.843 11.942 24.518 1.00 91.50 275 THR A C 1
ATOM 2167 O O . THR A 1 275 ? -3.371 12.705 25.358 1.00 91.50 275 THR A O 1
ATOM 2170 N N . LYS A 1 276 ? -3.831 10.612 24.655 1.00 93.19 276 LYS A N 1
ATOM 2171 C CA . LYS A 1 276 ? -3.262 9.880 25.791 1.00 93.19 276 LYS A CA 1
ATOM 2172 C C . LYS A 1 276 ? -2.174 8.914 25.322 1.00 93.19 276 LYS A C 1
ATOM 2174 O O . LYS A 1 276 ? -2.350 8.332 24.244 1.00 93.19 276 LYS A O 1
ATOM 2179 N N . PRO A 1 277 ? -1.102 8.723 26.105 1.00 95.81 277 PRO A N 1
ATOM 2180 C CA . PRO A 1 277 ? -0.153 7.646 25.869 1.00 95.81 277 PRO A CA 1
ATOM 2181 C C . PRO A 1 277 ? -0.778 6.299 26.257 1.00 95.81 277 PRO A C 1
ATOM 2183 O O . PRO A 1 277 ? -1.720 6.250 27.050 1.00 95.81 277 PRO A O 1
ATOM 2186 N N . GLY A 1 278 ? -0.248 5.210 25.707 1.00 96.75 278 GLY A N 1
ATOM 2187 C CA . GLY A 1 278 ? -0.692 3.844 25.990 1.00 96.75 278 GLY A CA 1
ATOM 2188 C C . GLY A 1 278 ? -1.152 3.082 24.750 1.00 96.75 278 GLY A C 1
ATOM 2189 O O . GLY A 1 278 ? -0.971 3.529 23.616 1.00 96.75 278 GLY A O 1
ATOM 2190 N N . ASP A 1 279 ? -1.733 1.908 24.984 1.00 97.75 279 ASP A N 1
ATOM 2191 C CA . ASP A 1 279 ? -2.171 0.997 23.929 1.00 97.75 279 ASP A CA 1
ATOM 2192 C C . ASP A 1 279 ? -3.602 1.308 23.492 1.00 97.75 279 ASP A C 1
ATOM 2194 O O . ASP A 1 279 ? -4.554 1.116 24.244 1.00 97.75 279 ASP A O 1
ATOM 2198 N N . TYR A 1 280 ? -3.760 1.724 22.242 1.00 97.62 280 TYR A N 1
ATOM 2199 C CA . TYR A 1 280 ? -5.050 1.765 21.565 1.00 97.62 280 TYR A CA 1
ATOM 2200 C C . TYR A 1 280 ? -5.312 0.397 20.937 1.00 97.62 280 TYR A C 1
ATOM 2202 O O . TYR A 1 280 ? -4.380 -0.251 20.456 1.00 97.62 280 TYR A O 1
ATOM 2210 N N . THR A 1 281 ? -6.567 -0.047 20.919 1.00 97.56 281 THR A N 1
ATOM 2211 C CA . THR A 1 281 ? -6.945 -1.312 20.271 1.00 97.56 281 THR A CA 1
ATOM 2212 C C . THR A 1 281 ? -7.847 -1.034 19.084 1.00 97.56 281 THR A C 1
ATOM 2214 O O . THR A 1 281 ? -8.818 -0.295 19.213 1.00 97.56 281 THR A O 1
ATOM 2217 N N . LEU A 1 282 ? -7.518 -1.618 17.933 1.00 97.38 282 LEU A N 1
ATOM 2218 C CA . LEU A 1 282 ? -8.265 -1.476 16.690 1.00 97.38 282 LEU A CA 1
ATOM 2219 C C . LEU A 1 282 ? -8.695 -2.844 16.159 1.00 97.38 282 LEU A C 1
ATOM 2221 O O . LEU A 1 282 ? -7.872 -3.749 16.024 1.00 97.38 282 LEU A O 1
ATOM 2225 N N . THR A 1 283 ? -9.964 -2.965 15.790 1.00 96.81 283 THR A N 1
ATOM 2226 C CA . THR A 1 283 ? -10.486 -4.035 14.931 1.00 96.81 283 THR A CA 1
ATOM 2227 C C . THR A 1 283 ? -11.053 -3.410 13.665 1.00 96.81 283 THR A C 1
ATOM 2229 O O . THR A 1 283 ? -11.596 -2.301 13.672 1.00 96.81 283 THR A O 1
ATOM 2232 N N . LEU A 1 284 ? -10.893 -4.109 12.544 1.00 96.38 284 LEU A N 1
ATOM 2233 C CA . LEU A 1 284 ? -11.407 -3.658 11.265 1.00 96.38 284 LEU A CA 1
ATOM 2234 C C . LEU A 1 284 ? -12.196 -4.775 10.601 1.00 96.38 284 LEU A C 1
ATOM 2236 O O . LEU A 1 284 ? -11.675 -5.869 10.395 1.00 96.38 284 LEU A O 1
ATOM 2240 N N . ARG A 1 285 ? -13.432 -4.460 10.220 1.00 96.62 285 ARG A N 1
ATOM 2241 C CA . ARG A 1 285 ? -14.330 -5.335 9.473 1.00 96.62 285 ARG A CA 1
ATOM 2242 C C . ARG A 1 285 ? -14.449 -4.880 8.032 1.00 96.62 285 ARG A C 1
ATOM 2244 O O . ARG A 1 285 ? -14.678 -3.697 7.788 1.00 96.62 285 ARG A O 1
ATOM 2251 N N . TYR A 1 286 ? -14.385 -5.824 7.100 1.00 96.75 286 TYR A N 1
ATOM 2252 C CA . TYR A 1 286 ? -14.792 -5.631 5.713 1.00 96.75 286 TYR A CA 1
ATOM 2253 C C . TYR A 1 286 ? -15.956 -6.552 5.364 1.00 96.75 286 TYR A C 1
ATOM 2255 O O . TYR A 1 286 ? -15.852 -7.765 5.547 1.00 96.75 286 TYR A O 1
ATOM 2263 N N . LYS A 1 287 ? -17.039 -5.992 4.821 1.00 96.44 287 LYS A N 1
ATOM 2264 C CA . LYS A 1 287 ? -18.208 -6.725 4.328 1.00 96.44 287 LYS A CA 1
ATOM 2265 C C . LYS A 1 287 ? -18.540 -6.304 2.899 1.00 96.44 287 LYS A C 1
ATOM 2267 O O . LYS A 1 287 ? -18.632 -5.116 2.599 1.00 96.44 287 LYS A O 1
ATOM 2272 N N . ASN A 1 288 ? -18.774 -7.281 2.028 1.00 96.12 288 ASN A N 1
ATOM 2273 C CA . ASN A 1 288 ? -19.287 -7.043 0.684 1.00 96.12 288 ASN A CA 1
ATOM 2274 C C . ASN A 1 288 ? -20.453 -7.982 0.363 1.00 96.12 288 ASN A C 1
ATOM 2276 O O . ASN A 1 288 ? -20.337 -9.199 0.489 1.00 96.12 288 ASN A O 1
ATOM 2280 N N . GLU A 1 289 ? -21.554 -7.403 -0.110 1.00 95.25 289 GLU A N 1
ATOM 2281 C CA . GLU A 1 289 ? -22.745 -8.136 -0.554 1.00 95.25 289 GLU A CA 1
ATOM 2282 C C . GLU A 1 289 ? -22.913 -8.116 -2.081 1.00 95.25 289 GLU A C 1
ATOM 2284 O O . GLU A 1 289 ? -23.727 -8.864 -2.620 1.00 95.25 289 GLU A O 1
ATOM 2289 N N . ARG A 1 290 ? -22.145 -7.300 -2.814 1.00 94.38 290 ARG A N 1
ATOM 2290 C CA . ARG A 1 290 ? -22.294 -7.169 -4.270 1.00 94.38 290 ARG A CA 1
ATOM 2291 C C . ARG A 1 290 ? -21.645 -8.320 -5.024 1.00 94.38 290 ARG A C 1
ATOM 2293 O O . ARG A 1 290 ? -20.504 -8.664 -4.741 1.00 94.38 290 ARG A O 1
ATOM 2300 N N . ASP A 1 291 ? -22.327 -8.804 -6.061 1.00 93.25 291 ASP A N 1
ATOM 2301 C CA . ASP A 1 291 ? -21.801 -9.817 -6.987 1.00 93.25 291 ASP A CA 1
ATOM 2302 C C . ASP A 1 291 ? -21.151 -9.224 -8.255 1.00 93.25 291 ASP A C 1
ATOM 2304 O O . ASP A 1 291 ? -20.477 -9.935 -8.993 1.00 93.25 291 ASP A O 1
ATOM 2308 N N . GLY A 1 292 ? -21.367 -7.928 -8.526 1.00 91.12 292 GLY A N 1
ATOM 2309 C CA . GLY A 1 292 ? -20.835 -7.192 -9.682 1.00 91.12 292 GLY A CA 1
ATOM 2310 C C . GLY A 1 292 ? -21.276 -7.694 -11.062 1.00 91.12 292 GLY A C 1
ATOM 2311 O O . GLY A 1 292 ? -20.770 -7.195 -12.073 1.00 91.12 292 GLY A O 1
ATOM 2312 N N . LYS A 1 293 ? -22.235 -8.626 -11.141 1.00 92.44 293 LYS A N 1
ATOM 2313 C CA . LYS A 1 293 ? -22.651 -9.254 -12.408 1.00 92.44 293 LYS A CA 1
ATOM 2314 C C . LYS A 1 293 ? -23.242 -8.248 -13.386 1.00 92.44 293 LYS A C 1
ATOM 2316 O O . LYS A 1 293 ? -22.960 -8.293 -14.579 1.00 92.44 293 LYS A O 1
ATOM 2321 N N . ASN A 1 294 ? -24.008 -7.285 -12.876 1.00 90.06 294 ASN A N 1
ATOM 2322 C CA . ASN A 1 294 ? -24.594 -6.200 -13.667 1.00 90.06 294 ASN A CA 1
ATOM 2323 C C . ASN A 1 294 ? -23.551 -5.277 -14.329 1.00 90.06 294 ASN A C 1
ATOM 2325 O O . ASN A 1 294 ? -23.893 -4.508 -15.223 1.00 90.06 294 ASN A O 1
ATOM 2329 N N . LEU A 1 295 ? -22.290 -5.344 -13.897 1.00 90.88 295 LEU A N 1
ATOM 2330 C CA . LEU A 1 295 ? -21.170 -4.595 -14.461 1.00 90.88 295 LEU A CA 1
ATOM 2331 C C . LEU A 1 295 ? -20.191 -5.487 -15.242 1.00 90.88 295 LEU A C 1
ATOM 2333 O O . LEU A 1 295 ? -19.181 -4.983 -15.740 1.00 90.88 295 LEU A O 1
ATOM 2337 N N . GLY A 1 296 ? -20.508 -6.777 -15.394 1.00 92.25 296 GLY A N 1
ATOM 2338 C CA . GLY A 1 296 ? -19.706 -7.746 -16.138 1.00 92.25 296 GLY A CA 1
ATOM 2339 C C . GLY A 1 296 ? -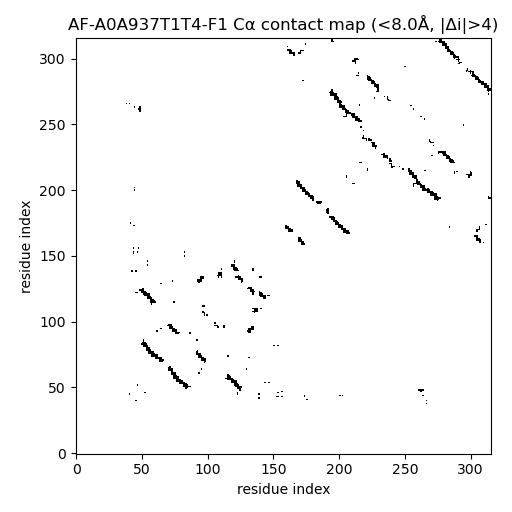18.435 -8.188 -15.415 1.00 92.25 296 GLY A C 1
ATOM 2340 O O . GLY A 1 296 ? -17.464 -8.527 -16.085 1.00 92.25 296 GLY A O 1
ATOM 2341 N N . PHE A 1 297 ? -18.407 -8.135 -14.080 1.00 92.81 297 PHE A N 1
ATOM 2342 C CA . PHE A 1 297 ? -17.315 -8.728 -13.311 1.00 92.81 297 PHE A CA 1
ATOM 2343 C C . PHE A 1 297 ? -17.573 -10.203 -13.034 1.00 92.81 297 PHE A C 1
ATOM 2345 O O . PHE A 1 297 ? -18.697 -10.620 -12.754 1.00 92.81 297 PHE A O 1
ATOM 2352 N N . GLU A 1 298 ? -16.488 -10.964 -13.058 1.00 88.50 298 GLU A N 1
ATOM 2353 C CA . GLU A 1 298 ? -16.420 -12.339 -12.584 1.00 88.50 298 GLU A CA 1
ATOM 2354 C C . GLU A 1 298 ? -15.603 -12.360 -11.282 1.00 88.50 298 GLU A C 1
ATOM 2356 O O . GLU A 1 298 ? -14.729 -11.515 -11.078 1.00 88.50 298 GLU A O 1
ATOM 2361 N N . ASN A 1 299 ? -15.887 -13.313 -10.389 1.00 94.00 299 ASN A N 1
ATOM 2362 C CA . ASN A 1 299 ? -15.148 -13.526 -9.133 1.00 94.00 299 ASN A CA 1
ATOM 2363 C C . ASN A 1 299 ? -15.096 -12.307 -8.189 1.00 94.00 299 ASN A C 1
ATOM 2365 O O . ASN A 1 299 ? -14.061 -12.012 -7.585 1.00 94.00 299 ASN A O 1
ATOM 2369 N N . VAL A 1 300 ? -16.217 -11.596 -8.038 1.00 96.94 300 VAL A N 1
ATOM 2370 C CA . VAL A 1 300 ? -16.360 -10.614 -6.957 1.00 96.94 300 VAL A CA 1
ATOM 2371 C C . VAL A 1 300 ? -16.459 -11.349 -5.628 1.00 96.94 300 VAL A C 1
ATOM 2373 O O . VAL A 1 300 ? -17.324 -12.205 -5.453 1.00 96.94 300 VAL A O 1
ATOM 2376 N N . TRP A 1 301 ? -15.575 -11.023 -4.688 1.00 97.50 301 TRP A N 1
ATOM 2377 C CA . TRP A 1 301 ? -15.603 -11.628 -3.361 1.00 97.50 301 TRP A CA 1
ATOM 2378 C C . TRP A 1 301 ? -16.829 -11.152 -2.593 1.00 97.50 301 TRP A C 1
ATOM 2380 O O . TRP A 1 301 ? -17.023 -9.947 -2.438 1.00 97.50 301 TRP A O 1
ATOM 2390 N N . GLN A 1 302 ? -17.630 -12.076 -2.075 1.00 96.44 302 GLN A N 1
ATOM 2391 C CA . GLN A 1 302 ? -18.787 -11.774 -1.237 1.00 96.44 302 GLN A CA 1
ATOM 2392 C C . GLN A 1 302 ? -18.587 -12.404 0.133 1.00 96.44 302 GLN A C 1
ATOM 2394 O O . GLN A 1 302 ? -18.196 -13.563 0.242 1.00 96.44 302 GLN A O 1
ATOM 2399 N N . GLY A 1 303 ? -18.873 -11.653 1.190 1.00 96.12 303 GLY A N 1
ATOM 2400 C CA . GLY A 1 303 ? -18.687 -12.144 2.543 1.00 96.12 303 GLY A CA 1
ATOM 2401 C C . GLY A 1 303 ? -18.345 -11.050 3.536 1.00 96.12 303 GLY A C 1
ATOM 2402 O O . GLY A 1 303 ? -18.597 -9.867 3.323 1.00 96.12 303 GLY A O 1
ATOM 2403 N N . GLU A 1 304 ? -17.769 -11.490 4.648 1.00 96.94 304 GLU A N 1
ATOM 2404 C CA . GLU A 1 304 ? -17.335 -10.635 5.747 1.00 96.94 304 GLU A CA 1
ATOM 2405 C C . GLU A 1 304 ? -16.069 -11.210 6.375 1.00 96.94 304 GLU A C 1
ATOM 2407 O O . GLU A 1 304 ? -16.045 -12.405 6.674 1.00 96.94 304 GLU A O 1
ATOM 2412 N N . THR A 1 305 ? -15.053 -10.377 6.572 1.00 96.69 305 THR A N 1
ATOM 2413 C CA . THR A 1 305 ? -13.800 -10.723 7.251 1.00 96.69 305 THR A CA 1
ATOM 2414 C C . THR A 1 305 ? -13.411 -9.620 8.233 1.00 96.69 305 THR A C 1
ATOM 2416 O O . THR A 1 305 ? -13.806 -8.465 8.063 1.00 96.69 305 THR A O 1
ATOM 2419 N N . ASN A 1 306 ? -12.660 -9.988 9.269 1.00 96.75 306 ASN A N 1
ATOM 2420 C CA . ASN A 1 306 ? -12.263 -9.111 10.364 1.00 96.75 306 ASN A CA 1
ATOM 2421 C C . ASN A 1 306 ? -10.776 -9.290 10.655 1.00 96.75 306 ASN A C 1
ATOM 2423 O O . ASN A 1 306 ? -10.292 -10.421 10.720 1.00 96.75 306 ASN A O 1
ATOM 2427 N N . THR A 1 307 ? -10.054 -8.198 10.885 1.00 97.00 307 THR A N 1
ATOM 2428 C CA . THR A 1 307 ? -8.704 -8.292 11.446 1.00 97.00 307 THR A CA 1
ATOM 2429 C C . THR A 1 307 ? -8.766 -8.838 12.877 1.00 97.00 307 THR A C 1
ATOM 2431 O O . THR A 1 307 ? -9.772 -8.636 13.566 1.00 97.00 307 THR A O 1
ATOM 2434 N N . PRO A 1 308 ? -7.689 -9.462 13.387 1.00 96.19 308 PRO A N 1
ATOM 2435 C CA . PRO A 1 308 ? -7.536 -9.601 14.832 1.00 96.19 308 PRO A CA 1
ATOM 2436 C C . PRO A 1 308 ? -7.531 -8.220 15.513 1.00 96.19 308 PRO A C 1
ATOM 2438 O O . PRO A 1 308 ? -7.382 -7.183 14.857 1.00 96.19 308 PRO A O 1
ATOM 2441 N N . ALA A 1 309 ? -7.681 -8.210 16.839 1.00 96.62 309 ALA A N 1
ATOM 2442 C CA . ALA A 1 309 ? -7.517 -6.999 17.636 1.00 96.62 309 ALA A CA 1
ATOM 2443 C C . ALA A 1 309 ? -6.049 -6.554 17.616 1.00 96.62 309 ALA A C 1
ATOM 2445 O O . ALA A 1 309 ? -5.162 -7.257 18.104 1.00 96.62 309 ALA A O 1
ATOM 2446 N N . ILE A 1 310 ? -5.797 -5.378 17.051 1.00 96.12 310 ILE A N 1
ATOM 2447 C CA . ILE A 1 310 ? -4.455 -4.846 16.832 1.00 96.12 310 ILE A CA 1
ATOM 2448 C C . ILE A 1 310 ? -4.169 -3.769 17.859 1.00 96.12 310 ILE A C 1
ATOM 2450 O O . ILE A 1 310 ? -4.921 -2.806 17.997 1.00 96.12 310 ILE A O 1
ATOM 2454 N N . LYS A 1 311 ? -3.050 -3.930 18.563 1.00 95.94 311 LYS A N 1
ATOM 2455 C CA . LYS A 1 311 ? -2.567 -2.953 19.534 1.00 95.94 311 LYS A CA 1
ATOM 2456 C C . LYS A 1 311 ? -1.655 -1.932 18.875 1.00 95.94 311 LYS A C 1
ATOM 2458 O O . LYS A 1 311 ? -0.722 -2.290 18.157 1.00 95.94 311 LYS A O 1
ATOM 2463 N N . VAL A 1 312 ? -1.910 -0.666 19.172 1.00 93.94 312 VAL A N 1
ATOM 2464 C CA . VAL A 1 312 ? -1.138 0.482 18.706 1.00 93.94 312 VAL A CA 1
ATOM 2465 C C . VAL A 1 312 ? -0.675 1.267 19.919 1.00 93.94 312 VAL A C 1
ATOM 2467 O O . VAL A 1 312 ? -1.463 1.961 20.555 1.00 93.94 312 VAL A O 1
ATOM 2470 N N . THR A 1 313 ? 0.609 1.163 20.239 1.00 95.81 313 THR A N 1
ATOM 2471 C CA . THR A 1 313 ? 1.192 1.905 21.357 1.00 95.81 313 THR A CA 1
ATOM 2472 C C . THR A 1 313 ? 1.524 3.327 20.918 1.00 95.81 313 THR A C 1
ATOM 2474 O O . THR A 1 313 ? 2.288 3.526 19.968 1.00 95.81 313 THR A O 1
ATOM 2477 N N . VAL A 1 314 ? 0.974 4.309 21.629 1.00 94.19 314 VAL A N 1
ATOM 2478 C CA . VAL A 1 314 ? 1.332 5.727 21.523 1.00 94.19 314 VAL A CA 1
ATOM 2479 C C . VAL A 1 314 ? 2.241 6.066 22.698 1.00 94.19 314 VAL A C 1
ATOM 2481 O O . VAL A 1 314 ? 1.859 5.893 23.855 1.00 94.19 314 VAL A O 1
ATOM 2484 N N . ALA A 1 315 ? 3.457 6.517 22.401 1.00 91.31 315 ALA A N 1
ATOM 2485 C CA . ALA A 1 315 ? 4.430 6.885 23.425 1.00 91.31 315 ALA A CA 1
ATOM 2486 C C . ALA A 1 315 ? 4.040 8.184 24.154 1.00 91.31 315 ALA A C 1
ATOM 2488 O O . ALA A 1 315 ? 3.329 9.026 23.599 1.00 91.31 315 ALA A O 1
ATOM 2489 N N . GLU A 1 316 ? 4.556 8.339 25.377 1.00 84.00 316 GLU A N 1
ATOM 2490 C CA . GLU A 1 316 ? 4.599 9.620 26.102 1.00 84.00 316 GLU A CA 1
ATOM 2491 C C . GLU A 1 316 ? 5.389 10.676 25.314 1.00 84.00 316 GLU A C 1
ATOM 2493 O O . GLU A 1 316 ? 6.449 10.327 24.737 1.00 84.00 316 GLU A O 1
#